Protein AF-A0A929TFY4-F1 (afdb_monomer)

pLDDT: mean 87.45, std 15.45, range [41.53, 98.62]

Mean predicted aligned error: 9.64 Å

Structure (mmCIF, N/CA/C/O backbone):
data_AF-A0A929TFY4-F1
#
_entry.id   AF-A0A929TFY4-F1
#
loop_
_atom_site.group_PDB
_atom_site.id
_atom_site.type_symbol
_atom_site.label_atom_id
_atom_site.label_alt_id
_atom_site.label_comp_id
_atom_site.label_asym_id
_atom_site.label_entity_id
_atom_site.label_seq_id
_atom_site.pdbx_PDB_ins_code
_atom_site.Cartn_x
_atom_site.Cartn_y
_atom_site.Cartn_z
_atom_site.occupancy
_atom_site.B_iso_or_equiv
_atom_site.auth_seq_id
_atom_site.auth_comp_id
_atom_site.auth_asym_id
_atom_site.auth_atom_id
_atom_site.pdbx_PDB_model_num
ATOM 1 N N . MET A 1 1 ? 4.770 -27.097 91.012 1.00 50.56 1 MET A N 1
ATOM 2 C CA . MET A 1 1 ? 4.805 -25.817 90.264 1.00 50.56 1 MET A CA 1
ATOM 3 C C . MET A 1 1 ? 3.455 -25.127 90.440 1.00 50.56 1 MET A C 1
ATOM 5 O O . MET A 1 1 ? 2.443 -25.754 90.160 1.00 50.56 1 MET A O 1
ATOM 9 N N . SER A 1 2 ? 3.403 -23.929 91.036 1.00 51.53 2 SER A N 1
ATOM 10 C CA . SER A 1 2 ? 2.135 -23.336 91.501 1.00 51.53 2 SER A CA 1
ATOM 11 C C . SER A 1 2 ? 1.320 -22.717 90.355 1.00 51.53 2 SER A C 1
ATOM 13 O O . SER A 1 2 ? 1.884 -22.206 89.389 1.00 51.53 2 SER A O 1
ATOM 15 N N . LYS A 1 3 ? -0.017 -22.719 90.484 1.00 49.78 3 LYS A N 1
ATOM 16 C CA . LYS A 1 3 ? -0.979 -22.146 89.514 1.00 49.78 3 LYS A CA 1
ATOM 17 C C . LYS A 1 3 ? -0.693 -20.679 89.131 1.00 49.78 3 LYS A C 1
ATOM 19 O O . LYS A 1 3 ? -1.132 -20.237 88.076 1.00 49.78 3 LYS A O 1
ATOM 24 N N . LYS A 1 4 ? 0.086 -19.942 89.936 1.00 52.47 4 LYS A N 1
ATOM 25 C CA . LYS A 1 4 ? 0.524 -18.569 89.628 1.00 52.47 4 LYS A CA 1
ATOM 26 C C . LYS A 1 4 ? 1.568 -18.503 88.500 1.00 52.47 4 LYS A C 1
ATOM 28 O O . LYS A 1 4 ? 1.632 -17.494 87.812 1.00 52.47 4 LYS A O 1
ATOM 33 N N . PHE A 1 5 ? 2.327 -19.576 88.263 1.00 56.12 5 PHE A N 1
ATOM 34 C CA . PHE A 1 5 ? 3.338 -19.638 87.199 1.00 56.12 5 PHE A CA 1
ATOM 35 C C . PHE A 1 5 ? 2.707 -19.846 85.810 1.00 56.12 5 PHE A C 1
ATOM 37 O O . PHE A 1 5 ? 3.115 -19.215 84.842 1.00 56.12 5 PHE A O 1
ATOM 44 N N . TYR A 1 6 ? 1.638 -20.648 85.726 1.00 55.12 6 TYR A N 1
ATOM 45 C CA . TYR A 1 6 ? 0.884 -20.843 84.481 1.00 55.12 6 TYR A CA 1
ATOM 46 C C . TYR A 1 6 ? 0.134 -19.582 84.038 1.00 55.12 6 TYR A C 1
ATOM 48 O O . TYR A 1 6 ? 0.087 -19.295 82.846 1.00 55.12 6 TYR A O 1
ATOM 56 N N . LEU A 1 7 ? -0.410 -18.803 84.980 1.00 50.81 7 LEU A N 1
ATOM 57 C CA . LEU A 1 7 ? -1.150 -17.582 84.653 1.00 50.81 7 LEU A CA 1
ATOM 58 C C . LEU A 1 7 ? -0.233 -16.465 84.124 1.00 50.81 7 LEU A C 1
ATOM 60 O O . LEU A 1 7 ? -0.643 -15.725 83.240 1.00 50.81 7 LEU A O 1
ATOM 64 N N . LEU A 1 8 ? 1.012 -16.386 84.610 1.00 52.97 8 LEU A N 1
ATOM 65 C CA . LEU A 1 8 ? 2.030 -15.447 84.118 1.00 52.97 8 LEU A CA 1
ATOM 66 C C . LEU A 1 8 ? 2.584 -15.831 82.735 1.00 52.97 8 LEU A C 1
ATOM 68 O O . LEU A 1 8 ? 2.886 -14.953 81.933 1.00 52.97 8 LEU A O 1
ATOM 72 N N . ILE A 1 9 ? 2.671 -17.129 82.424 1.00 57.69 9 ILE A N 1
ATOM 73 C CA . ILE A 1 9 ? 3.089 -17.599 81.094 1.00 57.69 9 ILE A CA 1
ATOM 74 C C . ILE A 1 9 ? 1.968 -17.398 80.063 1.00 57.69 9 ILE A C 1
ATOM 76 O O . ILE A 1 9 ? 2.247 -16.984 78.940 1.00 57.69 9 ILE A O 1
ATOM 80 N N . LEU A 1 10 ? 0.700 -17.620 80.435 1.00 51.97 10 LEU A N 1
ATOM 81 C CA . LEU A 1 10 ? -0.432 -17.456 79.514 1.00 51.97 10 LEU A CA 1
ATOM 82 C C . LEU A 1 10 ? -0.679 -15.987 79.134 1.00 51.97 10 LEU A C 1
ATOM 84 O O . LEU A 1 10 ? -0.980 -15.696 77.977 1.00 51.97 10 LEU A O 1
ATOM 88 N N . THR A 1 11 ? -0.530 -15.054 80.081 1.00 53.66 11 THR A N 1
ATOM 89 C CA . THR A 1 11 ? -0.696 -13.615 79.813 1.00 53.66 11 THR A CA 1
ATOM 90 C C . THR A 1 11 ? 0.466 -13.040 79.006 1.00 53.66 11 THR A C 1
ATOM 92 O O . THR A 1 11 ? 0.231 -12.206 78.134 1.00 53.66 11 THR A O 1
ATOM 95 N N . ALA A 1 12 ? 1.693 -13.538 79.201 1.00 54.06 12 ALA A N 1
ATOM 96 C CA . ALA A 1 12 ? 2.840 -13.187 78.362 1.00 54.06 12 ALA A CA 1
ATOM 97 C C . ALA A 1 12 ? 2.700 -13.719 76.920 1.00 54.06 12 ALA A C 1
ATOM 99 O O . ALA A 1 12 ? 3.064 -13.020 75.975 1.00 54.06 12 ALA A O 1
ATOM 100 N N . PHE A 1 13 ? 2.107 -14.905 76.728 1.00 53.56 13 PHE A N 1
ATOM 101 C CA . PHE A 1 13 ? 1.854 -15.467 75.394 1.00 53.56 13 PHE A CA 1
ATOM 102 C C . PHE A 1 13 ? 0.748 -14.719 74.632 1.00 53.56 13 PHE A C 1
ATOM 104 O O . PHE A 1 13 ? 0.882 -14.470 73.435 1.00 53.56 13 PHE A O 1
ATOM 111 N N . LEU A 1 14 ? -0.318 -14.300 75.322 1.00 48.00 14 LEU A N 1
ATOM 112 C CA . LEU A 1 14 ? -1.412 -13.522 74.725 1.00 48.00 14 LEU A CA 1
ATOM 113 C C . LEU A 1 14 ? -1.008 -12.076 74.385 1.00 48.00 14 LEU A C 1
ATOM 115 O O . LEU A 1 14 ? -1.434 -11.567 73.348 1.00 48.00 14 LEU A O 1
ATOM 119 N N . LEU A 1 15 ? -0.141 -11.432 75.181 1.00 43.75 15 LEU A N 1
ATOM 120 C CA . LEU A 1 15 ? 0.418 -10.117 74.828 1.00 43.75 15 LEU A CA 1
ATOM 121 C C . LEU A 1 15 ? 1.444 -10.196 73.681 1.00 43.75 15 LEU A C 1
ATOM 123 O O . LEU A 1 15 ? 1.495 -9.290 72.850 1.00 43.75 15 LEU A O 1
ATOM 127 N N . ALA A 1 16 ? 2.223 -11.280 73.588 1.00 45.75 16 ALA A N 1
ATOM 128 C CA . ALA A 1 16 ? 3.156 -11.500 72.479 1.00 45.75 16 ALA A CA 1
ATOM 129 C C . ALA A 1 16 ? 2.436 -11.794 71.148 1.00 45.75 16 ALA A C 1
ATOM 131 O O . ALA A 1 16 ? 2.904 -11.372 70.090 1.00 45.75 16 ALA A O 1
ATOM 132 N N . LEU A 1 17 ? 1.264 -12.438 71.197 1.00 43.62 17 LEU A N 1
ATOM 133 C CA . LEU A 1 17 ? 0.403 -12.651 70.029 1.00 43.62 17 LEU A CA 1
ATOM 134 C C . LEU A 1 17 ? -0.226 -11.347 69.511 1.00 43.62 17 LEU A C 1
ATOM 136 O O . LEU A 1 17 ? -0.363 -11.194 68.302 1.00 43.62 17 LEU A O 1
ATOM 140 N N . PHE A 1 18 ? -0.521 -10.372 70.378 1.00 44.16 18 PHE A N 1
ATOM 141 C CA . PHE A 1 18 ? -1.027 -9.059 69.947 1.00 44.16 18 PHE A CA 1
ATOM 142 C C . PHE A 1 18 ? 0.062 -8.108 69.421 1.00 44.16 18 PHE A C 1
ATOM 144 O O . PHE A 1 18 ? -0.235 -7.240 68.601 1.00 44.16 18 PHE A O 1
ATOM 151 N N . LEU A 1 19 ? 1.325 -8.283 69.827 1.00 42.25 19 LEU A N 1
ATOM 152 C CA . LEU A 1 19 ? 2.458 -7.487 69.326 1.00 42.25 19 LEU A CA 1
ATOM 153 C C . LEU A 1 19 ? 3.090 -8.043 68.034 1.00 42.25 19 LEU A C 1
ATOM 155 O O . LEU A 1 19 ? 3.893 -7.352 67.411 1.00 42.25 19 LEU A O 1
ATOM 159 N N . CYS A 1 20 ? 2.702 -9.246 67.590 1.00 41.53 20 CYS A N 1
ATOM 160 C CA . CYS A 1 20 ? 3.228 -9.880 66.372 1.00 41.53 20 CYS A CA 1
ATOM 161 C C . CYS A 1 20 ? 2.305 -9.807 65.142 1.00 41.53 20 CYS A C 1
ATOM 163 O O . CYS A 1 20 ? 2.651 -10.369 64.105 1.00 41.53 20 CYS A O 1
ATOM 165 N N . PHE A 1 21 ? 1.178 -9.088 65.195 1.00 44.41 21 PHE A N 1
ATOM 166 C CA . PHE A 1 21 ? 0.324 -8.866 64.019 1.00 44.41 21 PHE A 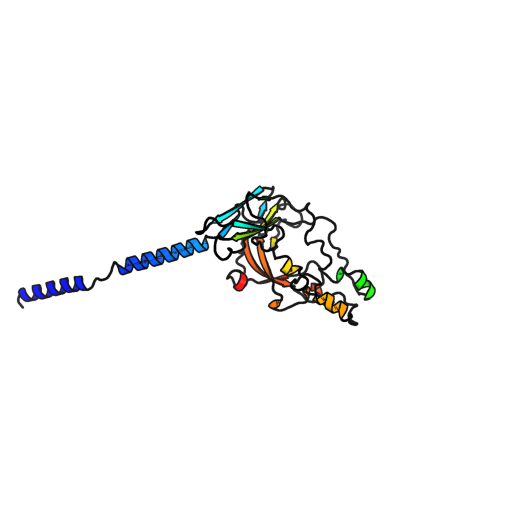CA 1
ATOM 167 C C . PHE A 1 21 ? 0.337 -7.407 63.524 1.00 44.41 21 PHE A C 1
ATOM 169 O O . PHE A 1 21 ? -0.666 -6.702 63.621 1.00 44.41 21 PHE A O 1
ATOM 176 N N . PRO A 1 22 ? 1.410 -6.939 62.859 1.00 42.91 22 PRO A N 1
ATOM 177 C CA . PRO A 1 22 ? 1.297 -5.899 61.846 1.00 42.91 22 PRO A CA 1
ATOM 178 C C . PRO A 1 22 ? 0.914 -6.541 60.498 1.00 42.91 22 PRO A C 1
ATOM 180 O O . PRO A 1 22 ? 1.579 -6.336 59.486 1.00 42.91 22 PRO A O 1
ATOM 183 N N . LEU A 1 23 ? -0.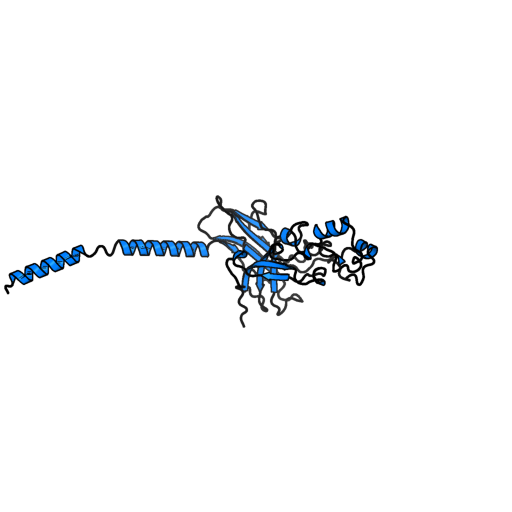130 -7.373 60.456 1.00 46.00 23 LEU A N 1
ATOM 184 C CA . LEU A 1 23 ? -0.484 -8.153 59.265 1.00 46.00 23 LEU A CA 1
ATOM 185 C C . LEU A 1 23 ? -1.972 -8.022 58.960 1.00 46.00 23 LEU A C 1
ATOM 187 O O . LEU A 1 23 ? -2.736 -8.938 59.198 1.00 46.00 23 LEU A O 1
ATOM 191 N N . GLU A 1 24 ? -2.370 -6.872 58.411 1.00 48.69 24 GLU A N 1
ATOM 192 C CA . GLU A 1 24 ? -3.582 -6.789 57.571 1.00 48.69 24 GLU A CA 1
ATOM 193 C C . GLU A 1 24 ? -3.626 -5.496 56.741 1.00 48.69 24 GLU A C 1
ATOM 195 O O . GLU A 1 24 ? -3.971 -5.518 55.561 1.00 48.69 24 GLU A O 1
ATOM 200 N N . ARG A 1 25 ? -3.135 -4.365 57.272 1.00 46.38 25 ARG A N 1
ATOM 201 C CA . ARG A 1 25 ? -3.099 -3.093 56.515 1.00 46.38 25 ARG A CA 1
ATOM 202 C C . ARG A 1 25 ? -2.144 -3.086 55.314 1.00 46.38 25 ARG A C 1
ATOM 204 O O . ARG A 1 25 ? -2.430 -2.406 54.330 1.00 46.38 25 ARG A O 1
ATOM 211 N N . ASN A 1 26 ? -1.029 -3.818 55.377 1.00 50.47 26 ASN A N 1
ATOM 212 C CA . ASN A 1 26 ? -0.071 -3.897 54.267 1.00 50.47 26 ASN A CA 1
ATOM 213 C C . ASN A 1 26 ? -0.536 -4.856 53.156 1.00 50.47 26 ASN A C 1
ATOM 215 O O . ASN A 1 26 ? -0.325 -4.553 51.987 1.00 50.47 26 ASN A O 1
ATOM 219 N N . SER A 1 27 ? -1.239 -5.944 53.495 1.00 59.53 27 SER A N 1
ATOM 220 C CA . SER A 1 27 ? -1.802 -6.898 52.522 1.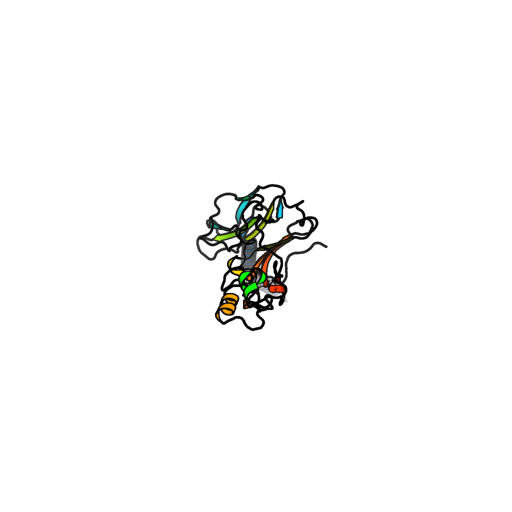00 59.53 27 SER A CA 1
ATOM 221 C C . SER A 1 27 ? -2.875 -6.246 51.639 1.00 59.53 27 SER A C 1
ATOM 223 O O . SER A 1 27 ? -2.790 -6.288 50.411 1.00 59.53 27 SER A O 1
ATOM 225 N N . VAL A 1 28 ? -3.814 -5.514 52.253 1.00 61.66 28 VAL A N 1
ATOM 226 C CA . VAL A 1 28 ? -4.901 -4.826 51.533 1.00 61.66 28 VAL A CA 1
ATOM 227 C C . VAL A 1 28 ? -4.372 -3.706 50.625 1.00 61.66 28 VAL A C 1
ATOM 229 O O . VAL A 1 28 ? -4.857 -3.531 49.507 1.00 61.66 28 VAL A O 1
ATOM 232 N N . LYS A 1 29 ? -3.349 -2.952 51.058 1.00 61.97 29 LYS A N 1
ATOM 233 C CA . LYS A 1 29 ? -2.708 -1.923 50.215 1.00 61.97 29 LYS A CA 1
ATOM 234 C C . LYS A 1 29 ? -2.007 -2.527 48.997 1.00 61.97 29 LYS A C 1
ATOM 236 O O . LYS A 1 29 ? -2.110 -1.962 47.909 1.00 61.97 29 LYS A O 1
ATOM 241 N N . THR A 1 30 ? -1.325 -3.658 49.168 1.00 68.88 30 THR A N 1
ATOM 242 C CA . THR A 1 30 ? -0.635 -4.360 48.077 1.00 68.88 30 THR A CA 1
ATOM 243 C C . THR A 1 30 ? -1.631 -4.955 47.083 1.00 68.88 30 THR A C 1
ATOM 245 O O . THR A 1 30 ? -1.510 -4.682 45.891 1.00 68.88 30 THR A O 1
ATOM 248 N N . GLN A 1 31 ? -2.686 -5.629 47.554 1.00 70.06 31 GLN A N 1
ATOM 249 C CA . GLN A 1 31 ? -3.756 -6.153 46.692 1.00 70.06 31 GLN A CA 1
ATOM 250 C C . GLN A 1 31 ? -4.483 -5.044 45.926 1.00 70.06 31 GLN A C 1
ATOM 252 O O . GLN A 1 31 ? -4.700 -5.163 44.724 1.00 70.06 31 GLN A O 1
ATOM 257 N N . LYS A 1 32 ? -4.809 -3.921 46.583 1.00 78.31 32 LYS A N 1
ATOM 258 C CA . LYS A 1 32 ? -5.415 -2.762 45.909 1.00 78.31 32 LYS A CA 1
ATOM 259 C C . LYS A 1 32 ? -4.494 -2.195 44.825 1.00 78.31 32 LYS A C 1
ATOM 261 O O . LYS A 1 32 ? -4.974 -1.816 43.762 1.00 78.31 32 LYS A O 1
ATOM 266 N N . ARG A 1 33 ? -3.180 -2.149 45.068 1.00 72.50 33 ARG A N 1
ATOM 267 C CA . ARG A 1 33 ? -2.188 -1.680 44.088 1.00 72.50 33 ARG A CA 1
ATOM 268 C C . ARG A 1 33 ? -2.060 -2.636 42.903 1.00 72.50 33 ARG A C 1
ATOM 270 O O . ARG A 1 33 ? -1.967 -2.163 41.777 1.00 72.50 33 ARG A O 1
ATOM 277 N N . GLU A 1 34 ? -2.086 -3.945 43.131 1.00 75.31 34 GLU A N 1
ATOM 278 C CA . GLU A 1 34 ? -2.081 -4.951 42.061 1.00 75.31 34 GLU A CA 1
ATOM 279 C C . GLU A 1 34 ? -3.371 -4.936 41.244 1.00 75.31 34 GLU A C 1
ATOM 281 O O . GLU A 1 34 ? -3.299 -4.976 40.021 1.00 75.31 34 GLU A O 1
ATOM 286 N N . LEU A 1 35 ? -4.532 -4.799 41.890 1.00 75.06 35 LEU A N 1
ATOM 287 C CA . LEU A 1 35 ? -5.823 -4.654 41.214 1.00 75.06 35 LEU A CA 1
ATOM 288 C C . LEU A 1 35 ? -5.874 -3.386 40.362 1.00 75.06 35 LEU A C 1
ATOM 290 O O . LEU A 1 35 ? -6.298 -3.454 39.217 1.00 75.06 35 LEU A O 1
ATOM 294 N N . LEU A 1 36 ? -5.391 -2.252 40.881 1.00 72.44 36 LEU A N 1
ATOM 295 C CA . LEU A 1 36 ? -5.287 -1.006 40.116 1.00 72.44 36 LEU A CA 1
ATOM 296 C C . LEU A 1 36 ? -4.312 -1.139 38.946 1.00 72.44 36 LEU A C 1
ATOM 298 O O . LEU A 1 36 ? -4.615 -0.683 37.851 1.00 72.44 36 LEU A O 1
ATOM 302 N N . LYS A 1 37 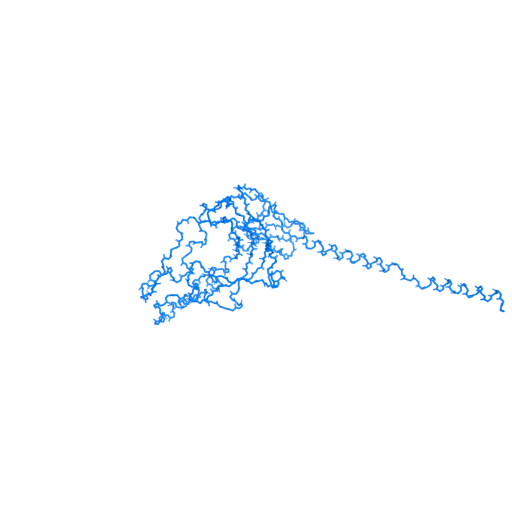? -3.166 -1.795 39.157 1.00 62.47 37 LYS A N 1
ATOM 303 C CA . LYS A 1 37 ? -2.183 -2.040 38.097 1.00 62.47 37 LYS A CA 1
ATOM 304 C C . LYS A 1 37 ? -2.772 -2.947 37.014 1.00 62.47 37 LYS A C 1
ATOM 306 O O . LYS A 1 37 ? -2.636 -2.653 35.834 1.00 62.47 37 LYS A O 1
ATOM 311 N N . ARG A 1 38 ? -3.470 -4.015 37.408 1.00 64.81 38 ARG A N 1
ATOM 312 C CA . ARG A 1 38 ? -4.142 -4.946 36.497 1.00 64.81 38 ARG A CA 1
ATOM 313 C C . ARG A 1 38 ? -5.272 -4.256 35.740 1.00 64.81 38 ARG A C 1
ATOM 315 O O . ARG A 1 38 ? -5.283 -4.351 34.527 1.00 64.81 38 ARG A O 1
ATOM 322 N N . ALA A 1 39 ? -6.120 -3.483 36.417 1.00 61.00 39 ALA A N 1
ATOM 323 C CA . ALA A 1 39 ? -7.164 -2.679 35.786 1.00 61.00 39 ALA A CA 1
ATOM 324 C C . ALA A 1 39 ? -6.585 -1.654 34.800 1.00 61.00 39 ALA A C 1
ATOM 326 O O . ALA A 1 39 ? -7.079 -1.558 33.686 1.00 61.00 39 ALA A O 1
ATOM 327 N N . SER A 1 40 ? -5.488 -0.969 35.151 1.00 56.31 40 SER A N 1
ATOM 328 C CA . SER A 1 40 ? -4.809 -0.052 34.226 1.00 56.31 40 SER A CA 1
ATOM 329 C C . SER A 1 40 ? -4.185 -0.766 33.025 1.00 56.31 40 SER A C 1
ATOM 331 O O . SER A 1 40 ? -4.188 -0.218 31.929 1.00 56.31 40 SER A O 1
ATOM 333 N N . TYR A 1 41 ? -3.683 -1.994 33.205 1.00 55.66 41 TYR A N 1
ATOM 334 C CA . TYR A 1 41 ? -3.198 -2.819 32.096 1.00 55.66 41 TYR A CA 1
ATOM 335 C C . TYR A 1 41 ? -4.349 -3.263 31.188 1.00 55.66 41 TYR A C 1
ATOM 337 O O . TYR A 1 41 ? -4.223 -3.167 29.975 1.00 55.66 41 TYR A O 1
ATOM 345 N N . THR A 1 42 ? -5.482 -3.678 31.757 1.00 57.09 42 THR A N 1
ATOM 346 C CA . THR A 1 42 ? -6.666 -4.099 30.994 1.00 57.09 42 THR A CA 1
ATOM 347 C C . THR A 1 42 ? -7.337 -2.924 30.272 1.00 57.09 42 THR A C 1
ATOM 349 O O . THR A 1 42 ? -7.804 -3.083 29.150 1.00 57.09 42 THR A O 1
ATOM 352 N N . GLU A 1 43 ? -7.364 -1.729 30.872 1.00 57.97 43 GLU A N 1
ATOM 353 C CA . GLU A 1 43 ? -7.821 -0.506 30.197 1.00 57.97 43 GLU A CA 1
ATOM 354 C C . GLU A 1 43 ? -6.878 -0.082 29.069 1.00 57.97 43 GLU A C 1
ATOM 356 O O . GLU A 1 43 ? -7.360 0.371 28.036 1.00 57.97 43 GLU A O 1
ATOM 361 N N . ALA A 1 44 ? -5.561 -0.251 29.234 1.00 57.34 44 ALA A N 1
ATOM 362 C CA . ALA A 1 44 ? -4.591 0.025 28.178 1.00 57.34 44 ALA A CA 1
ATOM 363 C C . ALA A 1 44 ? -4.713 -0.969 27.008 1.00 57.34 44 ALA A C 1
ATOM 365 O O . ALA A 1 44 ? -4.735 -0.533 25.860 1.00 57.34 44 ALA A O 1
ATOM 366 N N . GLU A 1 45 ? -4.872 -2.270 27.285 1.00 56.47 45 GLU A N 1
ATOM 367 C CA . GLU A 1 45 ? -5.091 -3.317 26.267 1.00 56.47 45 GLU A CA 1
ATOM 368 C C . GLU A 1 45 ? -6.395 -3.138 25.480 1.00 56.47 45 GLU A C 1
ATOM 370 O O . GLU A 1 45 ? -6.479 -3.559 24.333 1.00 56.47 45 GLU A O 1
ATOM 375 N N . ASN A 1 46 ? -7.411 -2.510 26.076 1.00 60.97 46 ASN A N 1
ATOM 376 C CA . ASN A 1 46 ? -8.711 -2.291 25.437 1.00 60.97 46 ASN A CA 1
ATOM 377 C C . ASN A 1 46 ? -8.912 -0.832 24.984 1.00 60.97 46 ASN A C 1
ATOM 379 O O . ASN A 1 46 ? -10.042 -0.408 24.709 1.00 60.97 46 ASN A O 1
ATOM 383 N N . SER A 1 47 ? -7.824 -0.051 24.950 1.00 74.62 47 SER A N 1
ATOM 384 C CA . SER A 1 47 ? -7.822 1.329 24.475 1.00 74.62 47 SER A CA 1
ATOM 385 C C . SER A 1 47 ? -7.297 1.415 23.048 1.00 74.62 47 SER A C 1
ATOM 387 O O . SER A 1 47 ? -6.242 0.878 22.735 1.00 74.62 47 SER A O 1
ATOM 389 N N . GLY A 1 48 ? -8.020 2.110 22.179 1.00 86.81 48 GLY A N 1
ATOM 390 C CA . GLY A 1 48 ? -7.673 2.198 20.770 1.00 86.81 48 GLY A CA 1
ATOM 391 C C . GLY A 1 48 ? -8.812 2.718 19.913 1.00 86.81 48 GLY A C 1
ATOM 392 O O . GLY A 1 48 ? -9.903 3.058 20.395 1.00 86.81 48 GLY A O 1
ATOM 393 N N . LEU A 1 49 ? -8.533 2.802 18.619 1.00 92.44 49 LEU A N 1
ATOM 394 C CA . LEU A 1 49 ? -9.560 3.043 17.623 1.00 92.44 49 LEU A CA 1
ATOM 395 C C . LEU A 1 49 ? -10.330 1.753 17.344 1.00 92.44 49 LEU A C 1
ATOM 397 O O . LEU A 1 49 ? -9.775 0.664 17.305 1.00 92.44 49 LEU A O 1
ATOM 401 N N . VAL A 1 50 ? -11.637 1.888 17.153 1.00 93.06 50 VAL A N 1
ATOM 402 C CA . VAL A 1 50 ? -12.542 0.783 16.861 1.00 93.06 50 VAL A CA 1
ATOM 403 C C . VAL A 1 50 ? -13.423 1.176 15.690 1.00 93.06 50 VAL A C 1
ATOM 405 O O . VAL A 1 50 ? -14.159 2.167 15.739 1.00 93.06 50 VAL A O 1
ATOM 408 N N . PHE A 1 51 ? -13.374 0.364 14.645 1.00 96.81 51 PHE A N 1
ATOM 409 C CA . PHE A 1 51 ? -14.301 0.429 13.528 1.00 96.81 51 PHE A CA 1
ATOM 410 C C . PHE A 1 51 ? -15.630 -0.233 13.914 1.00 96.81 51 PHE A C 1
ATOM 412 O O . PHE A 1 51 ? -15.656 -1.291 14.539 1.00 96.81 51 PHE A O 1
ATOM 419 N N . SER A 1 52 ? -16.766 0.371 13.555 1.00 97.69 52 SER A N 1
ATOM 420 C CA . SER A 1 52 ? -18.092 -0.184 13.884 1.00 97.69 52 SER A CA 1
ATOM 421 C C . SER A 1 52 ? -18.449 -1.453 13.114 1.00 97.69 52 SER A C 1
ATOM 423 O O . SER A 1 52 ? -19.496 -2.053 13.365 1.00 97.69 52 SER A O 1
ATOM 425 N N . LYS A 1 53 ? -17.634 -1.804 12.123 1.00 97.69 53 LYS A N 1
ATOM 426 C CA . LYS A 1 53 ? -17.725 -3.001 11.301 1.00 97.69 53 LYS A CA 1
ATOM 427 C C . LYS A 1 53 ? -16.327 -3.595 11.217 1.00 97.69 53 LYS A C 1
ATOM 429 O O . LYS A 1 53 ? -15.359 -2.853 11.096 1.00 97.69 53 LYS A O 1
ATOM 434 N N . GLU A 1 54 ? -16.243 -4.913 11.312 1.00 96.69 54 GLU A N 1
ATOM 435 C CA . GLU A 1 54 ? -14.984 -5.636 11.146 1.00 96.69 54 GLU A CA 1
ATOM 436 C C . GLU A 1 54 ? -14.497 -5.508 9.688 1.00 96.69 54 GLU A C 1
ATOM 438 O O . GLU A 1 54 ? -15.345 -5.459 8.784 1.00 96.69 54 GLU A O 1
ATOM 443 N N . PRO A 1 55 ? -13.178 -5.436 9.418 1.00 97.81 55 PRO A N 1
ATOM 444 C CA . PRO A 1 55 ? -12.665 -5.566 8.055 1.00 97.81 55 PRO A CA 1
ATOM 445 C C . PRO A 1 55 ? -13.237 -6.827 7.399 1.00 97.81 55 PRO A C 1
ATOM 447 O O . PRO A 1 55 ? -13.407 -7.842 8.067 1.00 97.81 55 PRO A O 1
ATOM 450 N N . GLY A 1 56 ? -13.552 -6.800 6.104 1.00 96.94 56 GLY A N 1
ATOM 451 C CA . GLY A 1 56 ? -14.146 -7.984 5.478 1.00 96.94 56 GLY A CA 1
ATOM 452 C C . GLY A 1 56 ? -14.948 -7.749 4.216 1.00 96.94 56 GLY A C 1
ATOM 453 O O . GLY A 1 56 ? -14.867 -6.703 3.570 1.00 96.94 56 GLY A O 1
ATOM 454 N N . PHE A 1 57 ? -15.721 -8.776 3.872 1.00 97.50 57 PHE A N 1
ATOM 455 C CA . PHE A 1 57 ? -16.498 -8.858 2.645 1.00 97.50 57 PHE A CA 1
ATOM 456 C C . PHE A 1 57 ? -17.970 -8.564 2.921 1.00 97.50 57 PHE A C 1
ATOM 458 O O . PHE A 1 57 ? -18.629 -9.264 3.690 1.00 97.50 57 PHE A O 1
ATOM 465 N N . TYR A 1 58 ? -18.499 -7.552 2.241 1.00 97.25 58 TYR A N 1
ATOM 466 C CA . TYR A 1 58 ? -19.863 -7.059 2.405 1.00 97.25 58 TYR A CA 1
ATOM 467 C C . TYR A 1 58 ? -20.591 -7.096 1.066 1.00 97.25 58 TYR A C 1
ATOM 469 O O . TYR A 1 58 ? -20.009 -6.785 0.034 1.00 97.25 58 TYR A O 1
ATOM 477 N N . GLU A 1 59 ? -21.871 -7.467 1.050 1.00 95.75 59 GLU A N 1
ATOM 478 C CA . GLU A 1 59 ? -22.638 -7.528 -0.205 1.00 95.75 59 GLU A CA 1
ATOM 479 C C . GLU A 1 59 ? -23.006 -6.144 -0.747 1.00 95.75 59 GLU A C 1
ATOM 481 O O . GLU A 1 59 ? -23.069 -5.945 -1.957 1.00 95.75 59 GLU A O 1
ATOM 486 N N . LYS A 1 60 ? -23.262 -5.187 0.150 1.00 97.25 60 LYS A N 1
ATOM 487 C CA . LYS A 1 60 ? -23.720 -3.832 -0.172 1.00 97.25 60 LYS A CA 1
ATOM 488 C C . LYS A 1 60 ? -22.938 -2.802 0.629 1.00 97.25 60 LYS A C 1
ATOM 490 O O . LYS A 1 60 ? -22.368 -3.123 1.671 1.00 97.25 60 LYS A O 1
ATOM 495 N N . GLY A 1 61 ? -22.946 -1.568 0.129 1.00 98.00 61 GLY A N 1
ATOM 496 C CA . GLY A 1 61 ? -22.376 -0.429 0.837 1.00 98.00 61 GLY A CA 1
ATOM 497 C C . GLY A 1 61 ? -23.047 -0.173 2.188 1.00 98.00 61 GLY A C 1
ATOM 498 O O . GLY A 1 61 ? -24.194 -0.571 2.412 1.00 98.00 61 GLY A O 1
ATOM 499 N N . PHE A 1 62 ? -22.315 0.465 3.097 1.00 98.62 62 PHE A N 1
ATOM 500 C CA . PHE A 1 62 ? -22.749 0.727 4.469 1.00 98.62 62 PHE A CA 1
ATOM 501 C C . PHE A 1 62 ? -22.013 1.928 5.068 1.00 98.62 62 PHE A C 1
ATOM 503 O O . PHE A 1 62 ? -20.946 2.313 4.594 1.00 98.62 62 PHE A O 1
ATOM 510 N N . ASP A 1 63 ? -22.554 2.475 6.156 1.00 98.62 63 ASP A N 1
ATOM 511 C CA . ASP A 1 63 ? -21.910 3.556 6.899 1.00 98.62 63 ASP A CA 1
ATOM 512 C C . ASP A 1 63 ? -20.978 2.999 7.977 1.00 98.62 63 ASP A C 1
ATOM 514 O O . ASP A 1 63 ? -21.406 2.312 8.914 1.00 98.62 63 ASP A O 1
ATOM 518 N N . LEU A 1 64 ? -19.691 3.309 7.855 1.00 98.62 64 LEU A N 1
ATOM 519 C CA . LEU A 1 64 ? -18.677 2.953 8.830 1.00 98.62 64 LEU A CA 1
ATOM 520 C C . LEU A 1 64 ? -18.506 4.071 9.857 1.00 98.62 64 LEU A C 1
ATOM 522 O O . LEU A 1 64 ? -18.186 5.207 9.509 1.00 98.62 64 LEU A O 1
ATOM 526 N N . LYS A 1 65 ? -18.638 3.735 11.140 1.00 98.56 65 LYS A N 1
ATOM 527 C CA . LYS A 1 65 ? -18.279 4.631 12.240 1.00 98.56 65 LYS A CA 1
ATOM 528 C C . LYS A 1 65 ? -16.890 4.292 12.763 1.00 98.56 65 LYS A C 1
ATOM 530 O O . LYS A 1 65 ? -16.560 3.119 12.921 1.00 98.56 65 LYS A O 1
ATOM 535 N N . ILE A 1 66 ? -16.119 5.322 13.093 1.00 97.19 66 ILE A N 1
ATOM 536 C CA . ILE A 1 66 ? -14.830 5.202 13.774 1.00 97.19 66 ILE A CA 1
ATOM 537 C C . ILE A 1 66 ? -14.990 5.767 15.184 1.00 97.19 66 I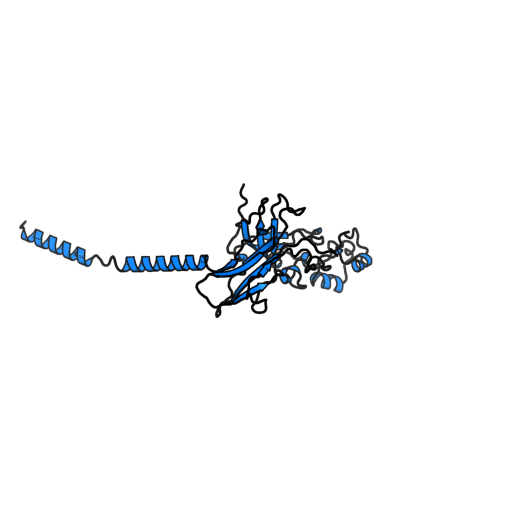LE A C 1
ATOM 539 O O . ILE A 1 66 ? -15.465 6.889 15.368 1.00 97.19 66 ILE A O 1
ATOM 543 N N . LEU A 1 67 ? -14.645 4.967 16.187 1.00 93.56 67 LEU A N 1
ATOM 544 C CA . LEU A 1 67 ? -14.791 5.303 17.599 1.00 93.56 67 LEU A CA 1
ATOM 545 C C . LEU A 1 67 ? -13.429 5.222 18.277 1.00 93.56 67 LEU A C 1
ATOM 547 O O . LEU A 1 67 ? -12.647 4.331 17.977 1.00 93.56 67 LEU A O 1
ATOM 551 N N . TYR A 1 68 ? -13.172 6.103 19.235 1.00 91.94 68 TYR A N 1
ATOM 552 C CA . TYR A 1 68 ? -12.061 5.934 20.165 1.00 91.94 68 TYR A CA 1
ATOM 553 C C . TYR A 1 68 ? -12.595 5.395 21.491 1.00 91.94 68 TYR A C 1
ATOM 555 O O . TYR A 1 68 ? -13.544 5.949 22.054 1.00 91.94 68 TYR A O 1
ATOM 563 N N . ARG A 1 69 ? -11.985 4.322 21.993 1.00 88.69 69 ARG A N 1
ATOM 564 C CA . ARG A 1 69 ? -12.202 3.811 23.350 1.00 88.69 69 ARG A CA 1
ATOM 565 C C . ARG A 1 69 ? -10.914 4.023 24.125 1.00 88.69 69 ARG A C 1
ATOM 567 O O . ARG A 1 69 ? -9.866 3.568 23.694 1.00 88.69 69 ARG A O 1
ATOM 574 N N . GLY A 1 70 ? -10.958 4.731 25.244 1.00 83.94 70 GLY A N 1
ATOM 575 C CA . GLY A 1 70 ? -9.766 4.914 26.064 1.00 83.94 70 GLY A CA 1
ATOM 576 C C . GLY A 1 70 ? -9.903 6.017 27.107 1.00 83.94 70 GLY A C 1
ATOM 577 O O . GLY A 1 70 ? -10.870 6.782 27.082 1.00 83.94 70 GLY A O 1
ATOM 578 N N . PRO A 1 71 ? -8.923 6.122 28.020 1.00 79.50 71 PRO A N 1
ATOM 579 C CA . PRO A 1 71 ? -8.994 6.991 29.196 1.00 79.50 71 PRO A CA 1
ATOM 580 C C . PRO A 1 71 ? -8.819 8.484 28.880 1.00 79.50 71 PRO A C 1
ATOM 582 O O . PRO A 1 71 ? -8.967 9.324 29.765 1.00 79.50 71 PRO A O 1
ATOM 585 N N . HIS A 1 72 ? -8.500 8.836 27.632 1.00 79.94 72 HIS A N 1
ATOM 586 C CA . HIS A 1 72 ? -8.244 10.211 27.207 1.00 79.94 72 HIS A CA 1
ATOM 587 C C . HIS A 1 72 ? -9.301 10.695 26.207 1.00 79.94 72 HIS A C 1
ATOM 589 O O . HIS A 1 72 ? -8.979 10.829 25.024 1.00 79.94 72 HIS A O 1
ATOM 595 N N . PRO A 1 73 ? -10.555 10.943 26.634 1.00 77.38 73 PRO A N 1
ATOM 596 C CA . PRO A 1 73 ? -11.580 11.500 25.757 1.00 77.38 73 PRO A CA 1
ATOM 597 C C . PRO A 1 73 ? -11.231 12.939 25.334 1.00 77.38 73 PRO A C 1
ATOM 599 O O . PRO A 1 73 ? -10.530 13.654 26.049 1.00 77.38 73 PRO A O 1
ATOM 602 N N . GLY A 1 74 ? -11.738 13.378 24.177 1.00 82.75 74 GLY A N 1
ATOM 603 C CA . GLY A 1 74 ? -11.592 14.761 23.689 1.00 82.75 74 GLY A CA 1
ATOM 604 C C . GLY A 1 74 ? -10.471 15.003 22.669 1.00 82.75 74 GLY A C 1
ATOM 605 O O . GLY A 1 74 ? -10.181 16.151 22.340 1.00 82.75 74 GLY A O 1
ATOM 606 N N . GLY A 1 75 ? -9.838 13.947 22.166 1.00 90.38 75 GLY A N 1
ATOM 607 C CA . GLY A 1 75 ? -8.952 13.993 21.005 1.00 90.38 75 GLY A CA 1
ATOM 608 C C . GLY A 1 75 ? -9.710 13.971 19.675 1.00 90.38 75 GLY A C 1
ATOM 609 O O . GLY A 1 75 ? -10.942 14.006 19.629 1.00 90.38 75 GLY A O 1
ATOM 610 N N . LYS A 1 76 ? -8.954 13.916 18.580 1.00 95.00 76 LYS A N 1
ATOM 611 C CA . LYS A 1 76 ? -9.460 13.946 17.202 1.00 95.00 76 LYS A CA 1
ATOM 612 C C . LYS A 1 76 ? -9.056 12.682 16.456 1.00 95.00 76 LYS A C 1
ATOM 614 O O . LYS A 1 76 ? -7.978 12.146 16.687 1.00 95.00 76 LYS A O 1
ATOM 619 N N . ILE A 1 77 ? -9.916 12.227 15.552 1.00 96.94 77 ILE A N 1
ATOM 620 C CA . ILE A 1 77 ? -9.650 11.076 14.687 1.00 96.94 77 ILE A CA 1
ATOM 621 C C . ILE A 1 77 ? -9.355 11.600 13.287 1.00 96.94 77 ILE A C 1
ATOM 623 O O . ILE A 1 77 ? -10.181 12.314 12.721 1.00 96.94 77 ILE A O 1
ATOM 627 N N . TYR A 1 78 ? -8.210 11.231 12.726 1.00 97.94 78 TYR A N 1
ATOM 628 C CA . TYR A 1 78 ? -7.858 11.532 11.340 1.00 97.94 78 TYR A CA 1
ATOM 629 C C . TYR A 1 78 ? -7.743 10.238 10.546 1.00 97.94 78 TYR A C 1
ATOM 631 O O . TYR A 1 78 ? -7.407 9.196 11.111 1.00 97.94 78 TYR A O 1
ATOM 639 N N . TYR A 1 79 ? -8.048 10.295 9.253 1.00 98.56 79 TYR A N 1
ATOM 640 C CA . TYR A 1 79 ? -8.043 9.115 8.398 1.00 98.56 79 TYR A CA 1
ATOM 641 C C . TYR A 1 79 ? -7.588 9.411 6.969 1.00 98.56 79 TYR A C 1
ATOM 643 O O . TYR A 1 79 ? -7.600 10.555 6.506 1.00 98.56 79 TYR A O 1
ATOM 651 N N . THR A 1 80 ? -7.208 8.344 6.274 1.00 98.56 80 THR A N 1
ATOM 652 C CA . THR A 1 80 ? -6.825 8.324 4.860 1.00 98.56 80 THR A CA 1
ATOM 653 C C . THR A 1 80 ? -7.497 7.143 4.161 1.00 98.56 80 THR A C 1
ATOM 655 O O . THR A 1 80 ? -7.830 6.132 4.788 1.00 98.56 80 THR A O 1
ATOM 658 N N . LEU A 1 81 ? -7.724 7.291 2.853 1.00 97.62 81 LEU A N 1
ATOM 659 C CA . LEU A 1 81 ? -8.356 6.278 1.991 1.00 97.62 81 LEU A CA 1
ATOM 660 C C . LEU A 1 81 ? -7.426 5.777 0.874 1.00 97.62 81 LEU A C 1
ATOM 662 O O . LEU A 1 81 ? -7.811 4.950 0.051 1.00 97.62 81 LEU A O 1
ATOM 666 N N . ASP A 1 82 ? -6.206 6.304 0.828 1.00 96.75 82 ASP A N 1
ATOM 667 C CA . ASP A 1 82 ? -5.186 6.026 -0.183 1.00 96.75 82 ASP A CA 1
ATOM 668 C C . ASP A 1 82 ? -4.046 5.141 0.351 1.00 96.75 82 ASP A C 1
ATOM 670 O O . ASP A 1 82 ? -3.092 4.848 -0.361 1.00 96.75 82 ASP A O 1
ATOM 674 N N . GLY A 1 83 ? -4.139 4.699 1.608 1.00 96.50 83 GLY A N 1
ATOM 675 C CA . GLY A 1 83 ? -3.114 3.891 2.266 1.00 96.50 83 GLY A CA 1
ATOM 676 C C . GLY A 1 83 ? -1.985 4.692 2.920 1.00 96.50 83 GLY A C 1
ATOM 677 O O . GLY A 1 83 ? -1.166 4.085 3.611 1.00 96.50 83 GLY A O 1
ATOM 678 N N . SER A 1 84 ? -1.939 6.022 2.787 1.00 97.81 84 SER A N 1
ATOM 679 C CA . SER A 1 84 ? -0.959 6.857 3.502 1.00 97.81 84 SER A CA 1
ATOM 680 C C . SER A 1 84 ? -1.174 6.837 5.017 1.00 97.81 84 SER A C 1
ATOM 682 O O . SER A 1 84 ? -2.286 6.597 5.493 1.00 97.81 84 SER A O 1
ATOM 684 N N . ILE A 1 85 ? -0.117 7.046 5.801 1.00 96.94 85 ILE A N 1
ATOM 685 C CA . ILE A 1 85 ? -0.221 7.174 7.259 1.00 96.94 85 ILE A CA 1
ATOM 686 C C . ILE A 1 85 ? -0.990 8.467 7.571 1.00 96.94 85 ILE A C 1
ATOM 688 O O . ILE A 1 85 ? -0.537 9.548 7.186 1.00 96.94 85 ILE A O 1
ATOM 692 N N . PRO A 1 86 ? -2.142 8.397 8.262 1.00 97.31 86 PRO A N 1
ATOM 693 C CA . PRO A 1 86 ? -2.894 9.594 8.599 1.00 97.31 86 PRO A CA 1
ATOM 694 C C . PRO A 1 86 ? -2.112 10.470 9.585 1.00 97.31 86 PRO A C 1
ATOM 696 O O . PRO A 1 86 ? -1.527 9.979 10.548 1.00 97.31 86 PRO A O 1
ATOM 699 N N . THR A 1 87 ? -2.142 11.781 9.357 1.00 95.00 87 THR A N 1
ATOM 700 C CA . THR A 1 87 ? -1.564 12.801 10.239 1.00 95.00 87 THR A CA 1
ATOM 701 C C . THR A 1 87 ? -2.610 13.857 10.606 1.00 95.00 87 THR A C 1
ATOM 703 O O . THR A 1 87 ? -3.748 13.799 10.141 1.00 95.00 87 THR A O 1
ATOM 706 N N . GLU A 1 88 ? -2.251 14.864 11.406 1.00 94.19 88 GLU A N 1
ATOM 707 C CA . GLU A 1 88 ? -3.157 15.986 11.703 1.00 94.19 88 GLU A CA 1
ATOM 708 C C . GLU A 1 88 ? -3.516 16.843 10.473 1.00 94.19 88 GLU A C 1
ATOM 710 O O . GLU A 1 88 ? -4.469 17.621 10.535 1.00 94.19 88 GLU A O 1
ATOM 715 N N . SER A 1 89 ? -2.788 16.709 9.355 1.00 95.50 89 SER A N 1
ATOM 716 C CA . SER A 1 89 ? -3.151 17.340 8.078 1.00 95.50 89 SER A CA 1
ATOM 717 C C . SER A 1 89 ? -4.085 16.483 7.214 1.00 95.50 89 SER A C 1
ATOM 719 O O . SER A 1 89 ? -4.597 16.971 6.205 1.00 95.50 89 SER A O 1
ATOM 721 N N . SER A 1 90 ? -4.326 15.223 7.594 1.00 97.88 90 SER A N 1
ATOM 722 C CA . SER A 1 90 ? -5.245 14.319 6.897 1.00 97.88 90 SER A CA 1
ATOM 723 C C . SER A 1 90 ? -6.713 14.676 7.164 1.00 97.88 90 SER A C 1
ATOM 725 O O . SER A 1 90 ? -7.041 15.618 7.889 1.00 97.88 90 SER A O 1
ATOM 727 N N . ALA A 1 91 ? -7.640 13.921 6.570 1.00 98.25 91 ALA A N 1
ATOM 728 C CA . ALA A 1 91 ? -9.064 14.183 6.723 1.00 98.25 91 ALA A CA 1
ATOM 729 C C . ALA A 1 91 ? -9.513 13.972 8.178 1.00 98.25 91 ALA A C 1
ATOM 731 O O . ALA A 1 91 ? -9.336 12.897 8.749 1.00 98.25 91 ALA A O 1
ATOM 732 N N . LEU A 1 92 ? -10.129 14.998 8.774 1.00 98.12 92 LEU A N 1
ATOM 733 C CA . LEU A 1 92 ? -10.727 14.907 10.106 1.00 98.12 92 LEU A CA 1
ATOM 734 C C . LEU A 1 92 ? -12.041 14.118 10.030 1.00 98.12 92 LEU A C 1
ATOM 736 O O . LEU A 1 92 ? -12.972 14.516 9.326 1.00 98.12 92 LEU A O 1
ATOM 740 N N . TYR A 1 93 ? -12.140 13.035 10.795 1.00 98.12 93 TYR A N 1
ATOM 741 C CA . TYR A 1 93 ? -13.365 12.254 10.922 1.00 98.12 93 TYR A CA 1
ATOM 742 C C . TYR A 1 93 ? -14.394 13.014 11.771 1.00 98.12 93 TYR A C 1
ATOM 744 O O . TYR A 1 93 ? -14.151 13.330 12.938 1.00 98.12 93 TYR A O 1
ATOM 752 N N . LYS A 1 94 ? -15.547 13.322 11.166 1.00 97.50 94 LYS A N 1
ATOM 753 C CA . LYS A 1 94 ? -16.659 14.058 11.799 1.00 97.50 94 LYS A CA 1
ATOM 754 C C . LYS A 1 94 ? -17.973 13.286 11.773 1.00 97.50 94 LYS A C 1
ATOM 756 O O . LYS A 1 94 ? -18.782 13.425 12.683 1.00 97.50 94 LYS A O 1
ATOM 761 N N . GLU A 1 95 ? -18.170 12.476 10.741 1.00 97.69 95 GLU A N 1
ATOM 762 C CA . GLU A 1 95 ? -19.406 11.756 10.457 1.00 97.69 95 GLU A CA 1
ATOM 763 C C . GLU A 1 95 ? -19.076 10.365 9.902 1.00 97.69 95 GLU A C 1
ATOM 765 O O . GLU A 1 95 ? -17.960 10.167 9.410 1.00 97.69 95 GLU A O 1
ATOM 770 N N . PRO A 1 96 ? -20.009 9.397 9.984 1.00 98.50 96 PRO A N 1
ATOM 771 C CA . PRO A 1 96 ? -19.808 8.064 9.426 1.00 98.50 96 PRO A CA 1
ATOM 772 C C . PRO A 1 96 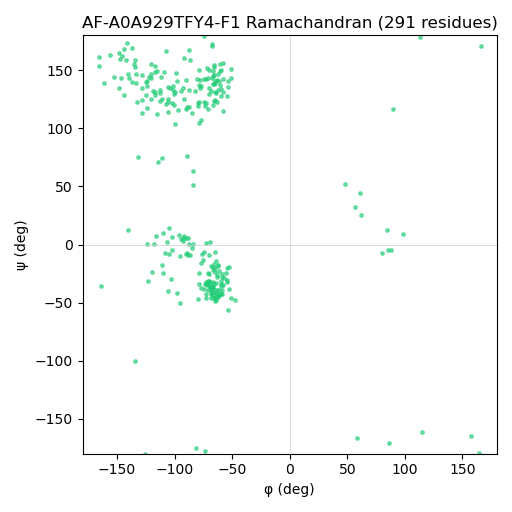? -19.411 8.104 7.943 1.00 98.50 96 PRO A C 1
ATOM 774 O O . PRO A 1 96 ? -19.942 8.899 7.170 1.00 98.50 96 PRO A O 1
ATOM 777 N N . LEU A 1 97 ? -18.495 7.224 7.541 1.00 98.56 97 LEU A N 1
ATOM 778 C CA . LEU A 1 97 ? -18.022 7.122 6.162 1.00 98.56 97 LEU A CA 1
ATOM 779 C C . LEU A 1 97 ? -18.929 6.176 5.375 1.00 98.56 97 LEU A C 1
ATOM 781 O O . LEU A 1 97 ? -19.004 4.992 5.702 1.00 98.56 97 LEU A O 1
ATOM 785 N N . HIS A 1 98 ? -19.586 6.677 4.331 1.00 98.38 98 HIS A N 1
ATOM 786 C CA . HIS A 1 98 ? -20.388 5.838 3.446 1.00 98.38 98 HIS A CA 1
ATOM 787 C C . HIS A 1 98 ? -19.485 5.049 2.491 1.00 98.38 98 HIS A C 1
ATOM 789 O O . HIS A 1 98 ? -18.900 5.615 1.564 1.00 98.38 98 HIS A O 1
ATOM 795 N N . LEU A 1 99 ? -19.346 3.745 2.723 1.00 98.44 99 LEU A N 1
ATOM 796 C CA . LEU A 1 99 ? -18.474 2.882 1.932 1.00 98.44 99 LEU A CA 1
ATOM 797 C C . LEU A 1 99 ? -19.266 2.198 0.819 1.00 98.44 99 LEU A C 1
ATOM 799 O O . LEU A 1 99 ? -20.315 1.607 1.066 1.00 98.44 99 LEU A O 1
ATOM 803 N N . THR A 1 100 ? -18.733 2.235 -0.400 1.00 98.00 100 THR A N 1
ATOM 804 C CA . THR A 1 100 ? -19.283 1.583 -1.602 1.00 98.00 100 THR A CA 1
ATOM 805 C C . THR A 1 100 ? -18.156 0.924 -2.401 1.00 98.00 100 THR A C 1
ATOM 807 O O . THR A 1 100 ? -16.989 1.139 -2.078 1.00 98.00 100 THR A O 1
ATOM 810 N N . ASP A 1 101 ? -18.480 0.099 -3.407 1.00 97.62 101 ASP A N 1
ATOM 811 C CA . ASP A 1 101 ? -17.466 -0.525 -4.275 1.00 97.62 101 ASP A CA 1
ATOM 812 C C . ASP A 1 101 ? -16.612 0.562 -4.961 1.00 97.62 101 ASP A C 1
ATOM 814 O O . ASP A 1 101 ? -17.141 1.316 -5.783 1.00 97.62 101 ASP A O 1
ATOM 818 N N . PRO A 1 102 ? -15.301 0.654 -4.663 1.00 96.88 102 PRO A N 1
ATOM 819 C C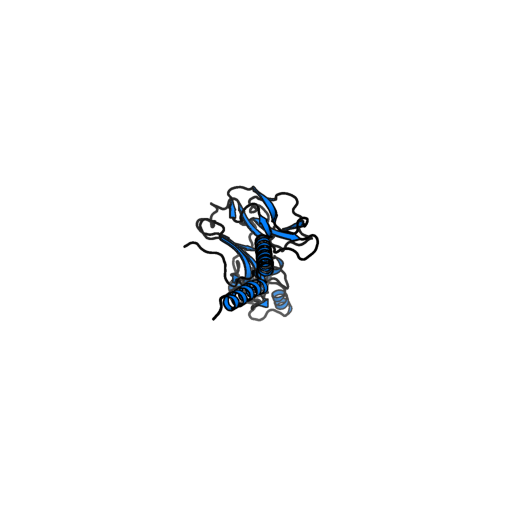A . PRO A 1 102 ? -14.444 1.682 -5.233 1.00 96.88 102 PRO A CA 1
ATOM 820 C C . PRO A 1 102 ? -13.900 1.307 -6.619 1.00 96.88 102 PRO A C 1
ATOM 822 O O . PRO A 1 102 ? -13.161 2.104 -7.199 1.00 96.88 102 PRO A O 1
ATOM 825 N N . THR A 1 103 ? -14.241 0.132 -7.171 1.00 96.50 103 THR A N 1
ATOM 826 C CA . THR A 1 103 ? -13.810 -0.306 -8.514 1.00 96.50 103 THR A CA 1
ATOM 827 C C . THR A 1 103 ? -14.010 0.775 -9.577 1.00 96.50 103 THR A C 1
ATOM 829 O O . THR A 1 103 ? -13.051 1.028 -10.302 1.00 96.50 103 THR A O 1
ATOM 832 N N . PRO A 1 104 ? -15.176 1.449 -9.689 1.00 96.69 104 PRO A N 1
ATOM 833 C CA . PRO A 1 104 ? -15.404 2.419 -10.763 1.00 96.69 104 PRO A CA 1
ATOM 834 C C . PRO A 1 104 ? -14.505 3.660 -10.683 1.00 96.69 104 PRO A C 1
ATOM 836 O O . PRO A 1 104 ? -14.375 4.385 -11.669 1.00 96.69 104 PRO A O 1
ATOM 839 N N . ASN A 1 105 ? -13.882 3.919 -9.529 1.00 95.94 105 ASN A N 1
ATOM 840 C CA . ASN A 1 105 ? -13.014 5.074 -9.343 1.00 95.94 105 ASN A CA 1
ATOM 841 C C . ASN A 1 105 ? -11.707 4.911 -10.139 1.00 95.94 105 ASN A C 1
ATOM 843 O O . ASN A 1 105 ? -11.211 3.786 -10.288 1.00 95.94 105 ASN A O 1
ATOM 847 N N . PRO A 1 106 ? -11.085 6.016 -10.591 1.00 95.69 106 PRO A N 1
ATOM 848 C CA . PRO A 1 106 ? -9.779 5.981 -11.241 1.00 95.69 106 PRO A CA 1
ATOM 849 C C . PRO A 1 106 ? -8.722 5.202 -10.444 1.00 95.69 106 PRO A C 1
ATOM 851 O O . PRO A 1 106 ? -8.761 5.103 -9.214 1.00 95.69 106 PRO A O 1
ATOM 854 N N . ASN A 1 107 ? -7.761 4.610 -11.150 1.00 96.12 107 ASN A N 1
ATOM 855 C CA . ASN A 1 107 ? -6.641 3.926 -10.511 1.00 96.12 107 ASN A CA 1
ATOM 856 C C . ASN A 1 107 ? -5.683 4.957 -9.913 1.00 96.12 107 ASN A C 1
ATOM 858 O O . ASN A 1 107 ? -5.158 5.790 -10.641 1.00 96.12 107 ASN A O 1
ATOM 862 N N . LEU A 1 108 ? -5.439 4.874 -8.602 1.00 94.25 108 LEU A N 1
ATOM 863 C CA . LEU A 1 108 ? -4.499 5.776 -7.937 1.00 94.25 108 LEU A CA 1
ATOM 864 C C . LEU A 1 108 ? -3.040 5.341 -8.147 1.00 94.25 108 LEU A C 1
ATOM 866 O O . LEU A 1 108 ? -2.201 6.153 -8.519 1.00 94.25 108 LEU A O 1
ATOM 870 N N . TYR A 1 109 ? -2.749 4.046 -7.959 1.00 94.88 109 TYR A N 1
ATOM 871 C CA . TYR A 1 109 ? -1.384 3.501 -8.075 1.00 94.88 109 TYR A CA 1
ATOM 872 C C . TYR A 1 109 ? -1.220 2.427 -9.155 1.00 94.88 109 TYR A C 1
ATOM 874 O O . TYR A 1 109 ? -0.120 2.232 -9.661 1.00 94.88 109 TYR A O 1
ATOM 882 N N . ALA A 1 110 ? -2.294 1.730 -9.542 1.00 94.38 110 ALA A N 1
ATOM 883 C CA . ALA A 1 110 ? -2.192 0.603 -10.475 1.00 94.38 110 ALA A CA 1
ATOM 884 C C . ALA A 1 110 ? -1.768 1.016 -11.897 1.00 94.38 110 ALA A C 1
ATOM 886 O O . ALA A 1 110 ? -1.255 0.189 -12.639 1.00 94.38 110 ALA A O 1
ATOM 887 N N . SER A 1 111 ? -1.969 2.281 -12.274 1.00 94.00 111 SER A N 1
ATOM 888 C CA . SER A 1 111 ? -1.637 2.824 -13.597 1.00 94.00 111 SER A CA 1
ATOM 889 C C . SER A 1 111 ? -0.236 3.443 -13.690 1.00 94.00 111 SER A C 1
ATOM 891 O O . SER A 1 111 ? 0.077 4.060 -14.704 1.00 94.00 111 SER A O 1
ATOM 893 N N . ARG A 1 112 ? 0.600 3.316 -12.650 1.00 94.56 112 ARG A N 1
ATOM 894 C CA . ARG A 1 112 ? 1.976 3.831 -12.664 1.00 94.56 112 ARG A CA 1
ATOM 895 C C . ARG A 1 112 ? 2.836 3.099 -13.690 1.00 94.56 112 ARG A C 1
ATOM 897 O O . ARG A 1 112 ? 2.787 1.874 -13.773 1.00 94.56 112 ARG A O 1
ATOM 904 N N . ASP A 1 113 ? 3.662 3.839 -14.417 1.00 93.81 113 ASP A N 1
ATOM 905 C CA . ASP A 1 113 ? 4.579 3.333 -15.446 1.00 93.81 113 ASP A CA 1
ATOM 906 C C . ASP A 1 113 ? 6.054 3.306 -15.003 1.00 93.81 113 ASP A C 1
ATOM 908 O O . ASP A 1 113 ? 6.904 2.696 -15.655 1.00 93.81 113 ASP A O 1
ATOM 912 N N . ASP A 1 114 ? 6.352 3.882 -13.842 1.00 96.06 114 ASP A N 1
ATOM 913 C CA . ASP A 1 114 ? 7.675 3.922 -13.223 1.00 96.06 114 ASP A CA 1
ATOM 914 C C . ASP A 1 114 ? 7.971 2.707 -12.333 1.00 96.06 114 ASP A C 1
ATOM 916 O O . ASP A 1 114 ? 9.004 2.637 -11.680 1.00 96.06 114 ASP A O 1
ATOM 920 N N . VAL A 1 115 ? 7.084 1.717 -12.295 1.00 95.69 115 VAL A N 1
ATOM 921 C CA . VAL A 1 115 ? 7.221 0.517 -11.451 1.00 95.69 115 VAL A CA 1
ATOM 922 C C . VAL A 1 115 ? 8.070 -0.581 -12.096 1.00 95.69 115 VAL A C 1
ATOM 924 O O . VAL A 1 115 ? 8.296 -1.634 -11.501 1.00 95.69 115 VAL A O 1
ATOM 927 N N . SER A 1 116 ? 8.541 -0.383 -13.329 1.00 95.50 116 SER A N 1
ATOM 928 C CA . SER A 1 116 ? 9.375 -1.361 -14.025 1.00 95.50 116 SER A CA 1
ATOM 929 C C . SER A 1 116 ? 10.150 -0.765 -15.199 1.00 95.50 116 SER A C 1
ATOM 931 O O . SER A 1 116 ? 9.589 -0.061 -16.037 1.00 95.50 116 SER A O 1
ATOM 933 N N . ALA A 1 117 ? 11.411 -1.182 -15.347 1.00 94.38 117 ALA A N 1
ATOM 934 C CA . ALA A 1 117 ? 12.218 -0.933 -16.544 1.00 94.38 117 ALA A CA 1
ATOM 935 C C . ALA A 1 117 ? 11.564 -1.471 -17.828 1.00 94.38 117 ALA A C 1
ATOM 937 O O . ALA A 1 117 ? 11.725 -0.901 -18.903 1.00 94.38 117 ALA A O 1
ATOM 938 N N . GLY A 1 118 ? 10.769 -2.533 -17.709 1.00 93.12 118 GLY A N 1
ATOM 939 C CA . GLY A 1 118 ? 10.012 -3.135 -18.800 1.00 93.12 118 GLY A CA 1
ATOM 940 C C . GLY A 1 118 ? 8.961 -2.221 -19.433 1.00 93.12 118 GLY A C 1
ATOM 941 O O . GLY A 1 118 ? 8.535 -2.467 -20.557 1.00 93.12 118 GLY A O 1
ATOM 942 N N . LEU A 1 119 ? 8.560 -1.155 -18.737 1.00 93.62 119 LEU A N 1
ATOM 943 C CA . LEU A 1 119 ? 7.599 -0.164 -19.229 1.00 93.62 119 LEU A CA 1
ATOM 944 C C . LEU A 1 119 ? 8.284 1.002 -19.966 1.00 93.62 119 LEU A C 1
ATOM 946 O O . LEU A 1 119 ? 7.613 1.795 -20.624 1.00 93.62 119 LEU A O 1
ATOM 950 N N . GLN A 1 120 ? 9.619 1.079 -19.933 1.00 93.31 120 GLN A N 1
ATOM 951 C CA . GLN A 1 120 ? 10.415 2.164 -20.513 1.00 93.31 120 GLN A CA 1
ATOM 952 C C . GLN A 1 120 ? 10.672 1.944 -22.013 1.00 93.31 120 GLN A C 1
ATOM 954 O O . GLN A 1 120 ? 11.811 1.771 -22.446 1.00 93.31 120 GLN A O 1
ATOM 959 N N . LYS A 1 121 ? 9.602 1.927 -22.818 1.00 91.56 121 LYS A N 1
ATOM 960 C CA . LYS A 1 121 ? 9.619 1.503 -24.235 1.00 91.56 121 LYS A CA 1
ATOM 961 C C . LYS A 1 121 ? 10.704 2.172 -25.084 1.00 91.56 121 LYS A C 1
ATOM 963 O O . LYS A 1 121 ? 11.416 1.471 -25.801 1.00 91.56 121 LYS A O 1
ATOM 968 N N . GLU A 1 122 ? 10.864 3.489 -24.976 1.00 92.31 122 GLU A N 1
ATOM 969 C CA . GLU A 1 122 ? 11.880 4.215 -25.752 1.00 92.31 122 GLU A CA 1
ATOM 970 C C . GLU A 1 122 ? 13.299 3.811 -25.342 1.00 92.31 122 GLU A C 1
ATOM 972 O O . GLU A 1 122 ? 14.107 3.441 -26.191 1.00 92.31 122 GLU A O 1
ATOM 977 N N . LYS A 1 123 ? 13.575 3.734 -24.035 1.00 92.44 123 LYS A N 1
ATOM 978 C CA . LYS A 1 123 ? 14.882 3.289 -23.528 1.00 92.44 123 LYS A CA 1
ATOM 979 C C . LYS A 1 123 ? 15.178 1.842 -23.920 1.00 92.44 123 LYS A C 1
ATOM 981 O O . LYS A 1 123 ? 16.309 1.518 -24.268 1.00 92.44 123 LYS A O 1
ATOM 986 N N . LEU A 1 124 ? 14.175 0.961 -23.885 1.00 93.00 124 LEU A N 1
ATOM 987 C CA . LEU A 1 124 ? 14.314 -0.435 -24.317 1.00 93.00 124 LEU A CA 1
ATOM 988 C C . LEU A 1 124 ? 14.700 -0.522 -25.796 1.00 93.00 124 LEU A C 1
ATOM 990 O O . LEU A 1 124 ? 15.576 -1.308 -26.160 1.00 93.00 124 LEU A O 1
ATOM 994 N N . LYS A 1 125 ? 14.077 0.306 -26.639 1.00 92.50 125 LYS A N 1
ATOM 995 C CA . LYS A 1 125 ? 14.383 0.401 -28.069 1.00 92.50 125 LYS A CA 1
ATOM 996 C C . LYS A 1 125 ? 15.799 0.928 -28.305 1.00 92.50 125 LYS A C 1
ATOM 998 O O . LYS A 1 125 ? 16.553 0.298 -29.042 1.00 92.50 125 LYS A O 1
ATOM 1003 N N . GLU A 1 126 ? 16.177 2.023 -27.650 1.00 92.19 126 GLU A N 1
ATOM 1004 C CA . GLU A 1 126 ? 17.527 2.607 -27.716 1.00 92.19 126 GLU A CA 1
ATOM 1005 C C . GLU A 1 126 ? 18.611 1.620 -27.261 1.00 92.19 126 GLU A C 1
ATOM 1007 O O . GLU A 1 126 ? 19.683 1.531 -27.861 1.00 92.19 126 GLU A O 1
ATOM 1012 N N . ALA A 1 127 ? 18.327 0.839 -26.219 1.00 91.25 127 ALA A N 1
ATOM 1013 C CA . ALA A 1 127 ? 19.247 -0.159 -25.692 1.00 91.25 127 ALA A CA 1
ATOM 1014 C C . ALA A 1 127 ? 19.347 -1.427 -26.557 1.00 91.25 127 ALA A C 1
ATOM 1016 O O . ALA A 1 127 ? 20.254 -2.233 -26.333 1.00 91.25 127 ALA A O 1
ATOM 1017 N N . GLY A 1 128 ? 18.435 -1.635 -27.515 1.00 93.19 128 GLY A N 1
ATOM 1018 C CA . GLY A 1 128 ? 18.305 -2.904 -28.233 1.00 93.19 128 GLY A CA 1
ATOM 1019 C C . GLY A 1 128 ? 17.964 -4.059 -27.288 1.00 93.19 128 GLY A C 1
ATOM 1020 O O . GLY A 1 128 ? 18.599 -5.116 -27.353 1.00 93.19 128 GLY A O 1
ATOM 1021 N N . ALA A 1 129 ? 17.027 -3.825 -26.362 1.00 91.62 129 ALA A N 1
ATOM 1022 C CA . ALA A 1 129 ? 16.665 -4.765 -25.309 1.00 91.62 129 ALA A CA 1
ATOM 1023 C C . ALA A 1 129 ? 16.142 -6.096 -25.866 1.00 91.62 129 ALA A C 1
ATOM 1025 O O . ALA A 1 129 ? 15.329 -6.131 -26.791 1.00 91.62 129 ALA A O 1
ATOM 1026 N N . ILE A 1 130 ? 16.581 -7.200 -25.259 1.00 88.81 130 ILE A N 1
ATOM 1027 C CA . ILE A 1 130 ? 16.097 -8.541 -25.593 1.00 88.81 130 ILE A CA 1
ATOM 1028 C C . ILE A 1 130 ? 14.894 -8.906 -24.723 1.00 88.81 130 ILE A C 1
ATOM 1030 O O . ILE A 1 130 ? 14.871 -8.605 -23.531 1.00 88.81 130 ILE A O 1
ATOM 1034 N N . ASN A 1 131 ? 13.912 -9.592 -25.311 1.00 85.62 131 ASN A N 1
ATOM 1035 C CA . ASN A 1 131 ? 12.703 -10.064 -24.626 1.00 85.62 131 ASN A CA 1
ATOM 1036 C C . ASN A 1 131 ? 12.012 -8.978 -23.769 1.00 85.62 131 ASN A C 1
ATOM 1038 O O . ASN A 1 131 ? 11.798 -9.210 -22.574 1.00 85.62 131 ASN A O 1
ATOM 1042 N N . PRO A 1 132 ? 11.707 -7.782 -24.315 1.00 81.38 132 PRO A N 1
ATOM 1043 C CA . PRO A 1 132 ? 10.956 -6.777 -23.569 1.00 81.38 132 PRO A CA 1
ATOM 1044 C C . PRO A 1 132 ? 9.601 -7.366 -23.144 1.00 81.38 132 PRO A C 1
ATOM 1046 O O . PRO A 1 132 ? 9.011 -8.152 -23.894 1.00 81.38 132 PRO A O 1
ATOM 1049 N N . PRO A 1 133 ? 9.104 -7.043 -21.942 1.00 81.44 133 PRO A N 1
ATOM 1050 C CA . PRO A 1 133 ? 7.893 -7.667 -21.450 1.00 81.44 133 PRO A CA 1
ATOM 1051 C C . PRO A 1 133 ? 6.673 -7.150 -22.214 1.00 81.44 133 PRO A C 1
ATOM 1053 O O . PRO A 1 133 ? 6.643 -6.016 -22.686 1.00 81.44 133 PRO A O 1
ATOM 1056 N N . LEU A 1 134 ? 5.639 -7.987 -22.301 1.00 74.94 134 LEU A N 1
ATOM 1057 C CA . LEU A 1 134 ? 4.397 -7.660 -23.008 1.00 74.94 134 LEU A CA 1
ATOM 1058 C C . LEU A 1 134 ? 3.305 -7.077 -22.097 1.00 74.94 134 LEU A C 1
ATOM 1060 O O . LEU A 1 134 ? 2.186 -6.868 -22.561 1.00 74.94 134 LEU A O 1
ATOM 1064 N N . TYR A 1 135 ? 3.582 -6.830 -20.811 1.00 83.62 135 TYR A N 1
ATOM 1065 C CA . TYR A 1 135 ? 2.572 -6.251 -19.926 1.00 83.62 135 TYR A CA 1
ATOM 1066 C C . TYR A 1 135 ? 2.474 -4.733 -20.100 1.00 83.62 135 TYR A C 1
ATOM 1068 O O . TYR A 1 135 ? 3.468 -4.032 -20.284 1.00 83.62 135 TYR A O 1
ATOM 1076 N N . ALA A 1 136 ? 1.245 -4.231 -20.018 1.00 86.56 136 ALA A N 1
ATOM 1077 C CA . ALA A 1 136 ? 0.919 -2.815 -20.028 1.00 86.56 136 ALA A CA 1
ATOM 1078 C C . ALA A 1 136 ? 0.262 -2.434 -18.701 1.00 86.56 136 ALA A C 1
ATOM 1080 O O . ALA A 1 136 ? -0.361 -3.269 -18.042 1.00 86.56 136 ALA A O 1
ATOM 1081 N N . VAL A 1 137 ? 0.389 -1.165 -18.324 1.00 91.94 137 VAL A N 1
ATOM 1082 C CA . VAL A 1 137 ? -0.376 -0.627 -17.200 1.00 91.94 137 VAL A CA 1
ATOM 1083 C C . VAL A 1 137 ? -1.871 -0.644 -17.550 1.00 91.94 137 VAL A C 1
ATOM 1085 O O . VAL A 1 137 ? -2.229 -0.387 -18.705 1.00 91.94 137 VAL A O 1
ATOM 1088 N N . PRO A 1 138 ? -2.761 -0.968 -16.600 1.00 93.19 138 PRO A N 1
ATOM 1089 C CA . PRO A 1 138 ? -4.194 -0.991 -16.848 1.00 93.19 138 PRO A CA 1
ATOM 1090 C C . PRO A 1 138 ? -4.700 0.410 -17.212 1.00 93.19 138 PRO A C 1
ATOM 1092 O O . PRO A 1 138 ? -4.576 1.354 -16.432 1.00 93.19 138 PRO A O 1
ATOM 1095 N N . SER A 1 139 ? -5.321 0.523 -18.387 1.00 92.62 139 SER A N 1
ATOM 1096 C CA . SER A 1 139 ? -6.032 1.724 -18.852 1.00 92.62 139 SER A CA 1
ATOM 1097 C C . SER A 1 139 ? -7.500 1.766 -18.410 1.00 92.62 139 SER A C 1
ATOM 1099 O O . SER A 1 139 ? -8.224 2.701 -18.742 1.00 92.62 139 SER A O 1
ATOM 1101 N N . PHE A 1 140 ? -7.942 0.751 -17.671 1.00 94.69 140 PHE A N 1
ATOM 1102 C CA . PHE A 1 140 ? -9.293 0.603 -17.144 1.00 94.69 140 PHE A CA 1
ATOM 1103 C C . PHE A 1 140 ? -9.259 0.519 -15.610 1.00 94.69 140 PHE A C 1
ATOM 1105 O O . PHE A 1 140 ? -8.234 0.123 -15.041 1.00 94.69 140 PHE A O 1
ATOM 1112 N N . PRO A 1 141 ? -10.351 0.883 -14.915 1.00 96.06 141 PRO A N 1
ATOM 1113 C CA . PRO A 1 141 ? -10.431 0.725 -13.469 1.00 96.06 141 PRO A CA 1
ATOM 1114 C C . PRO A 1 141 ? -10.269 -0.744 -13.062 1.00 96.06 141 PRO A C 1
ATOM 1116 O O . PRO A 1 141 ? -10.951 -1.615 -13.598 1.00 96.06 141 PRO A O 1
ATOM 1119 N N . VAL A 1 142 ? -9.348 -1.018 -12.136 1.00 95.00 142 VAL A N 1
ATOM 1120 C CA . VAL A 1 142 ? -9.100 -2.379 -11.633 1.00 95.00 142 VAL A CA 1
ATOM 1121 C C . VAL A 1 142 ? -9.939 -2.689 -10.399 1.00 95.00 142 VAL A C 1
ATOM 1123 O O . VAL A 1 142 ? -10.371 -1.782 -9.688 1.00 95.00 142 VAL A O 1
ATOM 1126 N N . ASP A 1 143 ? -10.108 -3.973 -10.107 1.00 95.12 143 ASP A N 1
ATOM 1127 C CA . ASP A 1 143 ? -10.644 -4.451 -8.834 1.00 95.12 143 ASP A CA 1
ATOM 1128 C C . ASP A 1 143 ? -9.822 -3.881 -7.668 1.00 95.12 143 ASP A C 1
ATOM 1130 O O . ASP A 1 143 ? -8.592 -3.978 -7.650 1.00 95.12 143 ASP A O 1
ATOM 1134 N N . LYS A 1 144 ? -10.496 -3.259 -6.699 1.00 94.62 144 LYS A N 1
ATOM 1135 C CA . LYS A 1 144 ? -9.881 -2.687 -5.498 1.00 94.62 144 LYS A CA 1
ATOM 1136 C C . LYS A 1 144 ? -10.878 -2.679 -4.339 1.00 94.62 144 LYS A C 1
ATOM 1138 O O . LYS A 1 144 ? -12.073 -2.472 -4.538 1.00 94.62 144 LYS A O 1
ATOM 1143 N N . CYS A 1 145 ? -10.388 -2.918 -3.126 1.00 96.69 145 CYS A N 1
ATOM 1144 C CA . CYS A 1 145 ? -11.175 -2.762 -1.905 1.00 96.69 145 CYS A CA 1
ATOM 1145 C C . CYS A 1 145 ? -11.098 -1.318 -1.390 1.00 96.69 145 CYS A C 1
ATOM 1147 O O . CYS A 1 145 ? -10.267 -0.528 -1.846 1.00 96.69 145 CYS A O 1
ATOM 1149 N N . VAL A 1 146 ? -11.960 -0.965 -0.436 1.00 98.25 146 VAL A N 1
ATOM 1150 C CA . VAL A 1 146 ? -11.798 0.274 0.329 1.00 98.25 146 VAL A CA 1
ATOM 1151 C C . VAL A 1 146 ? -10.754 0.023 1.409 1.00 98.25 146 VAL A C 1
ATOM 1153 O O . VAL A 1 146 ? -10.946 -0.850 2.252 1.00 98.25 146 VAL A O 1
ATOM 1156 N N . VAL A 1 147 ? -9.681 0.807 1.403 1.00 98.00 147 VAL A N 1
ATOM 1157 C CA . VAL A 1 147 ? -8.681 0.827 2.473 1.00 98.00 147 VAL A CA 1
ATOM 1158 C C . VAL A 1 147 ? -8.941 2.043 3.347 1.00 98.00 147 VAL A C 1
ATOM 1160 O O . VAL A 1 147 ? -9.134 3.141 2.835 1.00 98.00 147 VAL A O 1
ATOM 1163 N N . ILE A 1 148 ? -8.938 1.852 4.661 1.00 98.38 148 ILE A N 1
ATOM 1164 C CA . ILE A 1 148 ? -9.050 2.932 5.639 1.00 98.38 148 ILE A CA 1
ATOM 1165 C C . ILE A 1 148 ? -7.909 2.780 6.625 1.00 98.38 148 ILE A C 1
ATOM 1167 O O . ILE A 1 148 ? -7.776 1.732 7.259 1.00 98.38 148 ILE A O 1
ATOM 1171 N N . ARG A 1 149 ? -7.114 3.837 6.778 1.00 98.38 149 ARG A N 1
ATOM 1172 C CA . ARG A 1 149 ? -6.175 3.974 7.891 1.00 98.38 149 ARG A CA 1
ATOM 1173 C C . ARG A 1 149 ? -6.647 5.120 8.761 1.00 98.38 149 ARG A C 1
ATOM 1175 O O . ARG A 1 149 ? -6.963 6.188 8.240 1.00 98.38 149 ARG A O 1
ATOM 1182 N N . ALA A 1 150 ? -6.731 4.902 10.064 1.00 98.00 150 ALA A N 1
ATOM 1183 C CA . ALA A 1 150 ? -7.207 5.896 11.012 1.00 98.00 150 ALA A CA 1
ATOM 1184 C C . ALA A 1 150 ? -6.276 5.984 12.217 1.00 98.00 150 ALA A C 1
ATOM 1186 O O . ALA A 1 150 ? -5.702 4.990 12.652 1.00 98.00 150 ALA A O 1
ATOM 1187 N N . VAL A 1 151 ? -6.150 7.184 12.773 1.00 95.75 151 VAL A N 1
ATOM 1188 C CA . VAL A 1 151 ? -5.336 7.448 13.961 1.00 95.75 151 VAL A CA 1
ATOM 1189 C C . VAL A 1 151 ? -6.046 8.424 14.889 1.00 95.75 151 VAL A C 1
ATOM 1191 O O . VAL A 1 151 ? -6.733 9.352 14.451 1.00 95.75 151 VAL A O 1
ATOM 1194 N N . TYR A 1 152 ? -5.897 8.194 16.191 1.00 94.94 152 TYR A N 1
ATOM 1195 C CA . TYR A 1 152 ? -6.415 9.080 17.222 1.00 94.94 152 TYR A CA 1
ATOM 1196 C C . TYR A 1 152 ? -5.303 9.973 17.767 1.00 94.94 152 TYR A C 1
ATOM 1198 O O . TYR A 1 152 ? -4.337 9.488 18.355 1.00 94.94 152 TYR A O 1
ATOM 1206 N N . TYR A 1 153 ? -5.477 11.283 17.635 1.00 91.62 153 TYR A N 1
ATOM 1207 C CA . TYR A 1 153 ? -4.608 12.286 18.234 1.00 91.62 153 TYR A CA 1
ATOM 1208 C C . TYR A 1 153 ? -5.212 12.778 19.543 1.00 91.62 153 TYR A C 1
ATOM 1210 O O . TYR A 1 153 ? -6.282 13.396 19.574 1.00 91.62 153 TYR A O 1
ATOM 1218 N N . LYS A 1 154 ? -4.507 12.508 20.642 1.00 87.62 154 LYS A N 1
ATOM 1219 C CA . LYS A 1 154 ? -4.847 13.034 21.967 1.00 87.62 154 LYS A CA 1
ATOM 1220 C C . LYS A 1 154 ? -4.658 14.552 21.953 1.00 87.62 154 LYS A C 1
ATOM 1222 O O . LYS A 1 154 ? -3.762 15.060 21.293 1.00 87.62 154 LYS A O 1
ATOM 1227 N N . ALA A 1 155 ? -5.442 15.281 22.748 1.00 80.12 155 ALA A N 1
ATOM 1228 C CA . ALA A 1 155 ? -5.290 16.737 22.861 1.00 80.12 155 ALA A CA 1
ATOM 1229 C C . ALA A 1 155 ? -3.888 17.168 23.351 1.00 80.12 155 ALA A C 1
ATOM 1231 O O . ALA A 1 155 ? 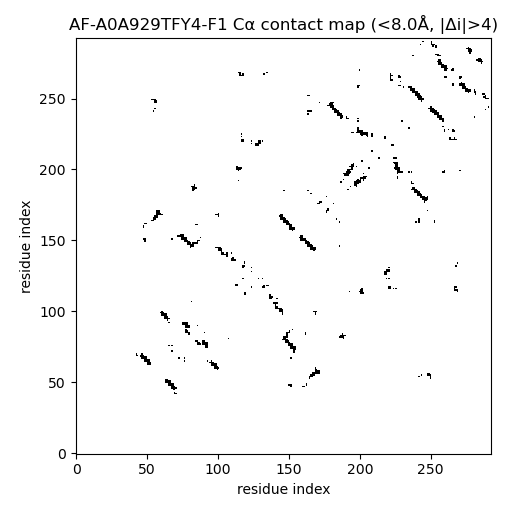-3.457 18.288 23.088 1.00 80.12 155 ALA A O 1
ATOM 1232 N N . LYS A 1 156 ? -3.194 16.287 24.085 1.00 72.25 156 LYS A N 1
ATOM 1233 C CA . LYS A 1 156 ? -1.787 16.413 24.482 1.00 72.25 156 LYS A CA 1
ATOM 1234 C C . LYS A 1 156 ? -1.140 15.022 24.470 1.00 72.25 156 LYS A C 1
ATOM 1236 O O . LYS A 1 156 ? -1.671 14.114 25.110 1.00 72.25 156 LYS A O 1
ATOM 1241 N N . GLY A 1 157 ? 0.002 14.878 23.799 1.00 69.62 157 GLY A N 1
ATOM 1242 C CA . GLY A 1 157 ? 0.804 13.648 23.763 1.00 69.62 157 GLY A CA 1
ATOM 1243 C C . GLY A 1 157 ? 0.847 12.971 22.393 1.00 69.62 157 GLY A C 1
ATOM 1244 O O . GLY A 1 157 ? 0.224 13.435 21.445 1.00 69.62 157 GLY A O 1
ATOM 1245 N N . GLU A 1 158 ? 1.591 11.867 22.321 1.00 75.25 158 GLU A N 1
ATOM 1246 C CA . GLU A 1 158 ? 1.785 11.092 21.091 1.00 75.25 158 GLU A CA 1
ATOM 1247 C C . GLU A 1 158 ? 0.463 10.517 20.548 1.00 75.25 158 GLU A C 1
ATOM 1249 O O . GLU A 1 158 ? -0.419 10.143 21.352 1.00 75.25 158 GLU A O 1
ATOM 1254 N N . PRO A 1 159 ? 0.327 10.412 19.208 1.00 79.50 159 PRO A N 1
ATOM 1255 C CA . PRO A 1 159 ? -0.809 9.748 18.587 1.00 79.50 159 PRO A CA 1
ATOM 1256 C C . PRO A 1 159 ? -0.930 8.295 19.058 1.00 79.50 159 PRO A C 1
ATOM 1258 O O . PRO A 1 159 ? 0.021 7.676 19.537 1.00 79.50 159 PRO A O 1
ATOM 1261 N N . ALA A 1 160 ? -2.144 7.759 18.961 1.00 82.38 160 ALA A N 1
ATOM 1262 C CA . ALA A 1 160 ? -2.368 6.326 19.093 1.00 82.38 160 ALA A CA 1
ATOM 1263 C C . ALA A 1 160 ? -1.740 5.561 17.915 1.00 82.38 160 ALA A C 1
ATOM 1265 O O . ALA A 1 160 ? -1.313 6.157 16.926 1.00 82.38 160 ALA A O 1
ATOM 1266 N N . GLU A 1 161 ? -1.722 4.234 18.019 1.00 86.88 161 GLU A N 1
ATOM 1267 C CA . GLU A 1 161 ? -1.381 3.370 16.892 1.00 86.88 161 GLU A CA 1
ATOM 1268 C C . GLU A 1 161 ? -2.369 3.573 15.730 1.00 86.88 161 GLU A C 1
ATOM 1270 O O . GLU A 1 161 ? -3.534 3.940 15.928 1.00 86.88 161 GLU A O 1
ATOM 1275 N N . VAL A 1 162 ? -1.875 3.387 14.505 1.00 94.25 162 VAL A N 1
ATOM 1276 C CA . VAL A 1 162 ? -2.688 3.487 13.293 1.00 94.25 162 VAL A CA 1
ATOM 1277 C C . VAL A 1 162 ? -3.473 2.195 13.120 1.00 94.25 162 VAL A C 1
ATOM 1279 O O . VAL A 1 162 ? -2.893 1.137 12.889 1.00 94.25 162 VAL A O 1
ATOM 1282 N N . GLU A 1 163 ? -4.797 2.298 13.126 1.00 95.88 163 GLU A N 1
ATOM 1283 C CA . GLU A 1 163 ? -5.672 1.179 12.791 1.00 95.88 163 GLU A CA 1
ATOM 1284 C C . GLU A 1 163 ? -5.920 1.126 11.288 1.00 95.88 163 GLU A C 1
ATOM 1286 O O . GLU A 1 163 ? -6.243 2.141 10.664 1.00 95.88 163 GLU A O 1
ATOM 1291 N N . THR A 1 164 ? -5.787 -0.064 10.705 1.00 97.75 164 THR A N 1
ATOM 1292 C CA . THR A 1 164 ? -5.918 -0.287 9.260 1.00 97.75 164 THR A CA 1
ATOM 1293 C C . THR A 1 164 ? -6.972 -1.351 8.976 1.00 97.75 164 THR A C 1
ATOM 1295 O O . THR A 1 164 ? -6.934 -2.449 9.530 1.00 97.75 164 THR A O 1
ATOM 1298 N N . ALA A 1 165 ? -7.909 -1.026 8.087 1.00 98.19 165 ALA A N 1
ATOM 1299 C CA . ALA A 1 165 ? -9.016 -1.895 7.715 1.00 98.19 165 ALA A CA 1
ATOM 1300 C C . ALA A 1 165 ? -9.258 -1.898 6.202 1.00 98.19 165 ALA A C 1
ATOM 1302 O O . ALA A 1 165 ? -9.234 -0.855 5.548 1.00 98.19 165 ALA A O 1
ATOM 1303 N N . SER A 1 166 ? -9.547 -3.084 5.672 1.00 98.44 166 SER A N 1
ATOM 1304 C CA . SER A 1 166 ? -9.868 -3.328 4.266 1.00 98.44 166 SER A CA 1
ATOM 1305 C C . SER A 1 166 ? -11.294 -3.861 4.134 1.00 98.44 166 SER A C 1
ATOM 1307 O O . SER A 1 166 ? -11.663 -4.834 4.797 1.00 98.44 166 SER A O 1
ATOM 1309 N N . TYR A 1 167 ? -12.091 -3.246 3.261 1.00 98.50 167 TYR A N 1
ATOM 1310 C CA . TYR A 1 167 ? -13.495 -3.597 3.037 1.00 98.50 167 TYR A CA 1
ATOM 1311 C C . TYR A 1 167 ? -13.751 -3.916 1.563 1.00 98.50 167 TYR A C 1
ATOM 1313 O O . TYR A 1 167 ? -13.619 -3.061 0.684 1.00 98.50 167 TYR A O 1
ATOM 1321 N N . PHE A 1 168 ? -14.149 -5.154 1.292 1.00 98.00 168 PHE A N 1
ATOM 1322 C CA . PHE A 1 168 ? -14.447 -5.671 -0.040 1.00 98.00 168 PHE A CA 1
ATOM 1323 C C . PHE A 1 168 ? -15.966 -5.658 -0.264 1.00 98.00 168 PHE A C 1
ATOM 1325 O O . PHE A 1 168 ? -16.689 -6.491 0.281 1.00 98.00 168 PHE A O 1
ATOM 1332 N N . ILE A 1 169 ? -16.475 -4.701 -1.047 1.00 97.88 169 ILE A N 1
ATOM 1333 C CA . ILE A 1 169 ? -17.921 -4.438 -1.177 1.00 97.88 169 ILE A CA 1
ATOM 1334 C C . ILE A 1 169 ? -18.434 -4.954 -2.522 1.00 97.88 169 ILE A C 1
ATOM 1336 O O . ILE A 1 169 ? -18.040 -4.454 -3.568 1.00 97.88 169 ILE A O 1
ATOM 1340 N N . GLY A 1 170 ? -19.301 -5.966 -2.499 1.00 95.75 170 GLY A N 1
ATOM 1341 C CA . GLY A 1 170 ? -19.796 -6.672 -3.685 1.00 95.75 170 GLY A CA 1
ATOM 1342 C C . GLY A 1 170 ? -18.874 -7.795 -4.179 1.00 95.75 170 GLY A C 1
ATOM 1343 O O . GLY A 1 170 ? -19.062 -8.307 -5.278 1.00 95.75 170 GLY A O 1
ATOM 1344 N N . TYR A 1 171 ? -17.873 -8.199 -3.389 1.00 94.50 171 TYR A N 1
ATOM 1345 C CA . TYR A 1 171 ? -16.795 -9.091 -3.850 1.00 94.50 171 TYR A CA 1
ATOM 1346 C C . TYR A 1 171 ? -17.016 -10.579 -3.562 1.00 94.50 171 TYR A C 1
ATOM 1348 O O . TYR A 1 171 ? -16.292 -11.406 -4.106 1.00 94.50 171 TYR A O 1
ATOM 1356 N N . ARG A 1 172 ? -18.023 -10.947 -2.757 1.00 84.75 172 ARG A N 1
ATOM 1357 C CA . ARG A 1 172 ? -18.256 -12.345 -2.342 1.00 84.75 172 ARG A CA 1
ATOM 1358 C C . ARG A 1 172 ? -18.333 -13.323 -3.523 1.00 84.75 172 ARG A C 1
ATOM 1360 O O . ARG A 1 172 ? -17.795 -14.417 -3.434 1.00 84.75 172 ARG A O 1
ATOM 1367 N N . ASN A 1 173 ? -18.954 -12.902 -4.625 1.00 83.88 173 ASN A N 1
ATOM 1368 C CA . ASN A 1 173 ? -19.123 -13.718 -5.831 1.00 83.88 173 ASN A CA 1
ATOM 1369 C C . ASN A 1 173 ? -18.272 -13.228 -7.013 1.00 83.88 173 ASN A C 1
ATOM 1371 O O . ASN A 1 173 ? -18.466 -13.689 -8.139 1.00 83.88 173 ASN A O 1
ATOM 1375 N N . ARG A 1 174 ? -17.341 -12.292 -6.797 1.00 90.62 174 ARG A N 1
ATOM 1376 C CA . ARG A 1 174 ? -16.527 -11.731 -7.878 1.00 90.62 174 ARG A CA 1
ATOM 1377 C C . ARG A 1 174 ? -15.529 -12.784 -8.385 1.00 90.62 174 ARG A C 1
ATOM 1379 O O . ARG A 1 174 ? -14.916 -13.474 -7.563 1.00 90.62 174 ARG A O 1
ATOM 1386 N N . PRO A 1 175 ? -15.364 -12.954 -9.710 1.00 91.94 175 PRO A N 1
ATOM 1387 C CA . PRO A 1 175 ? -14.387 -13.894 -10.252 1.00 91.94 175 PRO A CA 1
ATOM 1388 C C . PRO A 1 175 ? -12.986 -13.633 -9.689 1.00 91.94 175 PRO A C 1
ATOM 1390 O O . PRO A 1 175 ? -12.561 -12.486 -9.597 1.00 91.94 175 PRO A O 1
ATOM 1393 N N . GLY A 1 176 ? -12.278 -14.694 -9.298 1.00 89.31 176 GLY A N 1
ATOM 1394 C CA . GLY A 1 176 ? -10.937 -14.594 -8.709 1.00 89.31 176 GLY A CA 1
ATOM 1395 C C . GLY A 1 176 ? -10.893 -14.404 -7.189 1.00 89.31 176 GLY A C 1
ATOM 1396 O O . GLY A 1 176 ? -9.805 -14.447 -6.629 1.00 89.31 176 GLY A O 1
ATOM 1397 N N . PHE A 1 177 ? -12.044 -14.254 -6.523 1.00 91.31 177 PHE A N 1
ATOM 1398 C CA . PHE A 1 177 ? -12.130 -14.184 -5.057 1.00 91.31 177 PHE A CA 1
ATOM 1399 C C . PHE A 1 177 ? -12.816 -15.410 -4.434 1.00 91.31 177 PHE A C 1
ATOM 1401 O O . PHE A 1 177 ? -12.670 -15.665 -3.252 1.00 91.31 177 PHE A O 1
ATOM 1408 N N . GLN A 1 178 ? -13.558 -16.207 -5.202 1.00 89.94 178 GLN A N 1
ATOM 1409 C CA . GLN A 1 178 ? -14.313 -17.339 -4.653 1.00 89.94 178 GLN A CA 1
ATOM 1410 C C . GLN A 1 178 ? -13.388 -18.458 -4.143 1.00 89.94 178 GLN A C 1
ATOM 1412 O O . GLN A 1 178 ? -12.516 -18.913 -4.883 1.00 89.94 178 GLN A O 1
ATOM 1417 N N . ASN A 1 179 ? -13.641 -18.948 -2.922 1.00 88.31 179 ASN A N 1
ATOM 1418 C CA . ASN A 1 179 ? -12.930 -20.065 -2.281 1.00 88.31 179 ASN A CA 1
ATOM 1419 C C . ASN A 1 179 ? -11.408 -19.860 -2.179 1.00 88.31 179 ASN A C 1
ATOM 1421 O O . ASN A 1 179 ? -10.641 -20.822 -2.272 1.00 88.31 179 ASN A O 1
ATOM 1425 N N . LEU A 1 180 ? -10.960 -18.613 -2.024 1.00 92.12 180 LEU A N 1
ATOM 1426 C CA . LEU A 1 180 ? -9.548 -18.275 -1.908 1.00 92.12 180 LEU A CA 1
ATOM 1427 C C . LEU A 1 180 ? -9.315 -17.405 -0.674 1.00 92.12 180 LEU A C 1
ATOM 1429 O O . LEU A 1 180 ? -10.051 -16.444 -0.466 1.00 92.12 180 LEU A O 1
ATOM 1433 N N . PRO A 1 181 ? -8.282 -17.698 0.136 1.00 93.44 181 PRO A N 1
ATOM 1434 C CA . PRO A 1 181 ? -7.865 -16.769 1.169 1.00 93.44 181 PRO A CA 1
ATOM 1435 C C . PRO A 1 181 ? -7.382 -15.471 0.522 1.00 93.44 181 PRO A C 1
ATOM 1437 O O . PRO A 1 181 ? -6.704 -15.483 -0.511 1.00 93.44 181 PRO A O 1
ATOM 1440 N N . VAL A 1 182 ? -7.705 -14.347 1.153 1.00 94.94 182 VAL A N 1
ATOM 1441 C CA . VAL A 1 182 ? -7.361 -13.018 0.648 1.00 94.94 182 VAL A CA 1
ATOM 1442 C C . VAL A 1 182 ? -6.471 -12.313 1.651 1.00 94.94 182 VAL A C 1
ATOM 1444 O O . VAL A 1 182 ? -6.748 -12.261 2.846 1.00 94.94 182 VAL A O 1
ATOM 1447 N N . VAL A 1 183 ? -5.389 -11.738 1.141 1.00 95.44 183 VAL A N 1
ATOM 1448 C CA . VAL A 1 183 ? -4.462 -10.923 1.919 1.00 95.44 183 VAL A CA 1
ATOM 1449 C C . VAL A 1 183 ? -4.524 -9.509 1.370 1.00 95.44 183 VAL A C 1
ATOM 1451 O O . VAL A 1 183 ? -4.104 -9.262 0.241 1.00 95.44 183 VAL A O 1
ATOM 1454 N N . SER A 1 184 ? -5.048 -8.579 2.166 1.00 97.00 184 SER A N 1
ATOM 1455 C CA . SER A 1 184 ? -4.938 -7.153 1.870 1.00 97.00 184 SER A CA 1
ATOM 1456 C C . SER A 1 184 ? -3.670 -6.617 2.516 1.00 97.00 184 SER A C 1
ATOM 1458 O O . SER A 1 184 ? -3.535 -6.660 3.738 1.00 97.00 184 SER A O 1
ATOM 1460 N N . LEU A 1 185 ? -2.734 -6.144 1.694 1.00 97.44 185 LEU A N 1
ATOM 1461 C CA . LEU A 1 185 ? -1.484 -5.539 2.136 1.00 97.44 185 LEU A CA 1
ATOM 1462 C C . LEU A 1 185 ? -1.545 -4.030 1.907 1.00 97.44 185 LEU A C 1
ATOM 1464 O O . LEU A 1 185 ? -1.681 -3.577 0.770 1.00 97.44 185 LEU A O 1
ATOM 1468 N N . VAL A 1 186 ? -1.397 -3.261 2.979 1.00 98.19 186 VAL A N 1
ATOM 1469 C CA . VAL A 1 186 ? -1.488 -1.801 2.962 1.00 98.19 186 VAL A CA 1
ATOM 1470 C C . VAL A 1 186 ? -0.171 -1.219 3.450 1.00 98.19 186 VAL A C 1
ATOM 1472 O O . VAL A 1 186 ? 0.284 -1.532 4.542 1.00 98.19 186 VAL A O 1
ATOM 1475 N N . SER A 1 187 ? 0.447 -0.352 2.661 1.00 97.62 187 SER A N 1
ATOM 1476 C CA . SER A 1 187 ? 1.672 0.352 3.038 1.00 97.62 187 SER A CA 1
ATOM 1477 C C . SER A 1 187 ? 1.534 1.817 2.658 1.00 97.62 187 SER A C 1
ATOM 1479 O O . SER A 1 187 ? 0.760 2.149 1.757 1.00 97.62 187 SER A O 1
ATOM 1481 N N . ASP A 1 188 ? 2.276 2.683 3.346 1.00 98.12 188 ASP A N 1
ATOM 1482 C CA . ASP A 1 188 ? 2.338 4.081 2.950 1.00 98.12 188 ASP A CA 1
ATOM 1483 C C . ASP A 1 188 ? 2.854 4.178 1.498 1.00 98.12 188 ASP A C 1
ATOM 1485 O O . ASP A 1 188 ? 3.865 3.551 1.165 1.00 98.12 188 ASP A O 1
ATOM 1489 N N . PRO A 1 189 ? 2.199 4.942 0.610 1.00 98.12 189 PRO A N 1
ATOM 1490 C CA . PRO A 1 189 ? 2.635 5.091 -0.771 1.00 98.12 189 PRO A CA 1
ATOM 1491 C C . PRO A 1 189 ? 4.085 5.563 -0.905 1.00 98.12 189 PRO A C 1
ATOM 1493 O O . PRO A 1 189 ? 4.756 5.158 -1.850 1.00 98.12 189 PRO A O 1
ATOM 1496 N N . THR A 1 190 ? 4.606 6.356 0.036 1.00 98.12 190 THR A N 1
ATOM 1497 C CA . THR A 1 190 ? 6.018 6.782 0.042 1.00 98.12 190 THR A CA 1
ATOM 1498 C C . THR A 1 190 ? 6.967 5.596 0.211 1.00 98.12 190 THR A C 1
ATOM 1500 O O . THR A 1 190 ? 8.030 5.537 -0.401 1.00 98.12 190 THR A O 1
ATOM 1503 N N . TYR A 1 191 ? 6.564 4.574 0.963 1.00 98.38 191 TYR A N 1
ATOM 1504 C CA . TYR A 1 191 ? 7.367 3.376 1.176 1.00 98.38 191 TYR A CA 1
ATOM 1505 C C . TYR A 1 191 ? 7.478 2.514 -0.082 1.00 98.38 191 TYR A C 1
ATOM 1507 O O . TYR A 1 191 ? 8.452 1.777 -0.253 1.00 98.38 191 TYR A O 1
ATOM 1515 N N . LEU A 1 192 ? 6.506 2.617 -0.987 1.00 97.88 192 LEU A N 1
ATOM 1516 C CA . LEU A 1 192 ? 6.483 1.868 -2.239 1.00 97.88 192 LEU A CA 1
ATOM 1517 C C . LEU A 1 192 ? 7.002 2.691 -3.419 1.00 97.88 192 LEU A C 1
ATOM 1519 O O . LEU A 1 192 ? 7.757 2.164 -4.234 1.00 97.88 192 LEU A O 1
ATOM 1523 N N . PHE A 1 193 ? 6.628 3.964 -3.506 1.00 98.25 193 PHE A N 1
ATOM 1524 C CA . PHE A 1 193 ? 6.697 4.739 -4.743 1.00 98.25 193 PHE A CA 1
ATOM 1525 C C . PHE A 1 193 ? 7.501 6.036 -4.658 1.00 98.25 193 PHE A C 1
ATOM 1527 O O . PHE A 1 193 ? 7.594 6.744 -5.660 1.00 98.25 193 PHE A O 1
ATOM 1534 N N . ASP A 1 194 ? 8.072 6.365 -3.499 1.00 98.25 194 ASP A N 1
ATOM 1535 C CA . ASP A 1 194 ? 8.975 7.509 -3.403 1.00 98.25 194 ASP A CA 1
ATOM 1536 C C . ASP A 1 194 ? 10.256 7.270 -4.235 1.00 98.25 194 ASP A C 1
ATOM 1538 O O . ASP A 1 194 ? 10.793 6.155 -4.211 1.00 98.25 194 ASP A O 1
ATOM 1542 N N . PRO A 1 195 ? 10.772 8.276 -4.964 1.00 98.19 195 PRO A N 1
ATOM 1543 C CA . PRO A 1 195 ? 11.972 8.114 -5.780 1.00 98.19 195 PRO A CA 1
ATOM 1544 C C . PRO A 1 195 ? 13.212 7.709 -4.982 1.00 98.19 195 PRO A C 1
ATOM 1546 O O . PRO A 1 195 ? 14.011 6.926 -5.486 1.00 98.19 195 PRO A O 1
ATOM 1549 N N . ASP A 1 196 ? 13.367 8.168 -3.742 1.00 97.38 196 ASP A N 1
ATOM 1550 C CA . ASP A 1 196 ? 14.561 7.922 -2.930 1.00 97.38 196 ASP A CA 1
ATOM 1551 C C . ASP A 1 196 ? 14.349 6.854 -1.870 1.00 97.38 196 ASP A C 1
ATOM 1553 O O . ASP A 1 196 ? 15.285 6.131 -1.527 1.00 97.38 196 ASP A O 1
ATOM 1557 N N . TYR A 1 197 ? 13.128 6.699 -1.372 1.00 96.50 197 TYR A N 1
ATOM 1558 C CA . TYR A 1 197 ? 12.803 5.780 -0.291 1.00 96.50 197 TYR A CA 1
ATOM 1559 C C . TYR A 1 197 ? 11.958 4.582 -0.739 1.00 96.50 197 TYR A C 1
ATOM 1561 O O . TYR A 1 197 ? 12.024 3.521 -0.110 1.00 96.50 197 TYR A O 1
ATOM 1569 N N . GLY A 1 198 ? 11.209 4.700 -1.832 1.00 98.06 198 GLY A N 1
ATOM 1570 C CA . GLY A 1 198 ? 10.285 3.679 -2.314 1.00 98.06 198 GLY A CA 1
ATOM 1571 C C . GLY A 1 198 ? 10.995 2.418 -2.796 1.00 98.06 198 GLY A C 1
ATOM 1572 O O . GLY A 1 198 ? 12.067 2.497 -3.390 1.00 98.06 198 GLY A O 1
ATOM 1573 N N . ILE A 1 199 ? 10.407 1.243 -2.556 1.00 98.25 199 ILE A N 1
ATOM 1574 C CA . ILE A 1 199 ? 10.997 -0.056 -2.946 1.00 98.25 199 ILE A CA 1
ATOM 1575 C C . ILE A 1 199 ? 10.378 -0.681 -4.202 1.00 98.25 199 ILE A C 1
ATOM 1577 O O . ILE A 1 199 ? 10.822 -1.741 -4.628 1.00 98.25 199 ILE A O 1
ATOM 1581 N N . TYR A 1 200 ? 9.334 -0.088 -4.777 1.00 97.88 200 TYR A N 1
ATOM 1582 C CA . TYR A 1 200 ? 8.544 -0.680 -5.865 1.00 97.88 200 TYR A CA 1
ATOM 1583 C C . TYR A 1 200 ? 8.775 -0.002 -7.225 1.00 97.88 200 TYR A C 1
ATOM 1585 O O . TYR A 1 200 ? 8.303 -0.496 -8.248 1.00 97.88 200 TYR A O 1
ATOM 1593 N N . VAL A 1 201 ? 9.515 1.106 -7.250 1.00 98.12 201 VAL A N 1
ATOM 1594 C CA . VAL A 1 201 ? 9.727 1.960 -8.429 1.00 98.12 201 VAL A CA 1
ATOM 1595 C C . VAL A 1 201 ? 11.132 1.836 -9.006 1.00 98.12 201 VAL A C 1
ATOM 1597 O O . VAL A 1 201 ? 12.038 1.284 -8.380 1.00 98.12 201 VAL A O 1
ATOM 1600 N N . LEU A 1 202 ? 11.298 2.353 -10.221 1.00 98.25 202 LEU A N 1
ATOM 1601 C CA . LEU A 1 202 ? 12.580 2.644 -10.846 1.00 98.25 202 LEU A CA 1
ATOM 1602 C C . LEU A 1 202 ? 13.417 3.538 -9.925 1.00 98.25 202 LEU A C 1
ATOM 1604 O O . LEU A 1 202 ? 14.490 3.121 -9.495 1.00 98.25 202 LEU A O 1
ATOM 1608 N N . GLY A 1 203 ? 12.864 4.696 -9.555 1.00 98.25 203 GLY A N 1
ATOM 1609 C CA . GLY A 1 203 ? 13.425 5.613 -8.563 1.00 98.25 203 GLY A CA 1
ATOM 1610 C C . GLY A 1 203 ? 14.837 6.118 -8.875 1.00 98.25 203 GLY A C 1
ATOM 1611 O O . GLY A 1 203 ? 15.355 5.955 -9.982 1.00 98.25 203 GLY A O 1
ATOM 1612 N N . SER A 1 204 ? 15.471 6.723 -7.872 1.00 98.31 204 SER A N 1
ATOM 1613 C CA . SER A 1 204 ? 16.762 7.398 -8.009 1.00 98.31 204 SER A CA 1
ATOM 1614 C C . SER A 1 204 ? 17.912 6.461 -8.369 1.00 98.31 204 SER A C 1
ATOM 1616 O O . SER A 1 204 ? 18.882 6.888 -8.999 1.00 98.31 204 SER A O 1
ATOM 1618 N N . ASP A 1 205 ? 17.797 5.164 -8.064 1.00 97.88 205 ASP A N 1
ATOM 1619 C CA . ASP A 1 205 ? 18.775 4.176 -8.518 1.00 97.88 205 ASP A CA 1
ATOM 1620 C C . ASP A 1 205 ? 18.754 4.010 -10.046 1.00 97.88 205 ASP A C 1
ATOM 1622 O O . ASP A 1 205 ? 19.817 3.849 -10.651 1.00 97.88 205 ASP A O 1
ATOM 1626 N N . PHE A 1 206 ? 17.573 4.081 -10.673 1.00 97.62 206 PHE A N 1
ATOM 1627 C CA . PHE A 1 206 ? 17.455 4.052 -12.131 1.00 97.62 206 PHE A CA 1
ATOM 1628 C C . PHE A 1 206 ? 17.919 5.363 -12.758 1.00 97.62 206 PHE A C 1
ATOM 1630 O O . PHE A 1 206 ? 18.664 5.335 -13.736 1.00 97.62 206 PHE A O 1
ATOM 1637 N N . ASP A 1 207 ? 17.550 6.507 -12.181 1.00 97.56 207 ASP A N 1
ATOM 1638 C CA . ASP A 1 207 ? 17.978 7.813 -12.696 1.00 97.56 207 ASP A CA 1
ATOM 1639 C C . ASP A 1 207 ? 19.507 7.935 -12.720 1.00 97.56 207 ASP A C 1
ATOM 1641 O O . ASP A 1 207 ? 20.082 8.361 -13.726 1.00 97.56 207 ASP A O 1
ATOM 1645 N N . ARG A 1 208 ? 20.181 7.472 -11.657 1.00 97.12 208 ARG A N 1
ATOM 1646 C CA . ARG A 1 208 ? 21.647 7.367 -11.605 1.00 97.12 208 ARG A CA 1
ATOM 1647 C C . ARG A 1 208 ? 22.193 6.410 -12.665 1.00 97.12 208 ARG A C 1
ATOM 1649 O O . ARG A 1 208 ? 23.135 6.749 -13.371 1.00 97.12 208 ARG A O 1
ATOM 1656 N N . PHE A 1 209 ? 21.578 5.240 -12.824 1.00 95.19 209 PHE A N 1
ATOM 1657 C CA . PHE A 1 209 ? 21.980 4.263 -13.840 1.00 95.19 209 PHE A CA 1
ATOM 1658 C C . PHE A 1 209 ? 21.897 4.808 -15.272 1.00 95.19 209 PHE A C 1
ATOM 1660 O O . PHE A 1 209 ? 22.736 4.481 -16.112 1.00 95.19 209 PHE A O 1
ATOM 1667 N N . VAL A 1 210 ? 20.900 5.647 -15.565 1.00 94.44 210 VAL A N 1
ATOM 1668 C CA . VAL A 1 210 ? 20.799 6.324 -16.862 1.00 94.44 210 VAL A CA 1
ATOM 1669 C C . VAL A 1 210 ? 21.845 7.432 -16.989 1.00 94.44 210 VAL A C 1
ATOM 1671 O O . VAL A 1 210 ? 22.486 7.525 -18.037 1.00 94.44 210 VAL A O 1
ATOM 1674 N N . SER A 1 211 ? 22.018 8.269 -15.962 1.00 95.25 211 SER A N 1
ATOM 1675 C CA . SER A 1 211 ? 22.886 9.454 -16.026 1.00 95.25 211 SER A CA 1
ATOM 1676 C C . SER A 1 211 ? 24.380 9.123 -16.065 1.00 95.25 211 SER A C 1
ATOM 1678 O O . SER A 1 211 ? 25.136 9.822 -16.736 1.00 95.25 211 SER A O 1
ATOM 1680 N N . GLU A 1 212 ? 24.800 8.030 -15.426 1.00 94.69 212 GLU A N 1
ATOM 1681 C CA . GLU A 1 212 ? 26.183 7.528 -15.459 1.00 94.69 212 GLU A CA 1
ATOM 1682 C C . GLU A 1 212 ? 26.536 6.817 -16.781 1.00 94.69 212 GLU A C 1
ATOM 1684 O O . GLU A 1 212 ? 27.703 6.522 -17.038 1.00 94.69 212 GLU A O 1
ATOM 1689 N N . GLY A 1 213 ? 25.545 6.587 -17.648 1.00 90.62 213 GLY A N 1
ATOM 1690 C CA . GLY A 1 213 ? 25.695 5.877 -18.913 1.00 90.62 213 GLY A CA 1
ATOM 1691 C C . GLY A 1 213 ? 25.483 4.372 -18.756 1.00 90.62 213 GLY A C 1
ATOM 1692 O O . GLY A 1 213 ? 26.247 3.672 -18.095 1.00 90.62 213 GLY A O 1
ATOM 1693 N N . MET A 1 214 ? 24.442 3.849 -19.413 1.00 88.38 214 MET A N 1
ATOM 1694 C CA . MET A 1 214 ? 24.088 2.433 -19.295 1.00 88.38 214 MET A CA 1
ATOM 1695 C C . MET A 1 214 ? 25.214 1.514 -19.819 1.00 88.38 214 MET A C 1
ATOM 1697 O O . MET A 1 214 ? 25.687 1.714 -20.946 1.00 88.38 214 MET A O 1
ATOM 1701 N N . PRO A 1 215 ? 25.589 0.460 -19.069 1.00 85.56 215 PRO A N 1
ATOM 1702 C CA . PRO A 1 215 ? 26.662 -0.462 -19.434 1.00 85.56 215 PRO A CA 1
ATOM 1703 C C . PRO A 1 215 ? 26.308 -1.312 -20.662 1.00 85.56 215 PRO A C 1
ATOM 1705 O O . PRO A 1 215 ? 25.169 -1.351 -21.123 1.00 85.56 215 PRO A O 1
ATOM 1708 N N . GLU A 1 216 ? 27.275 -2.071 -21.179 1.00 77.50 216 GLU A N 1
ATOM 1709 C CA . GLU A 1 216 ? 27.074 -2.960 -22.336 1.00 77.50 216 GLU A CA 1
ATOM 1710 C C . GLU A 1 216 ? 25.972 -4.016 -22.107 1.00 77.50 216 GLU A C 1
ATOM 1712 O O . GLU A 1 216 ? 25.252 -4.397 -23.033 1.00 77.50 216 GLU A O 1
ATOM 1717 N N . THR A 1 217 ? 25.742 -4.405 -20.848 1.00 79.06 217 THR A N 1
ATOM 1718 C CA . THR A 1 217 ? 24.651 -5.299 -20.426 1.00 79.06 217 THR A CA 1
ATOM 1719 C C . THR A 1 217 ? 23.254 -4.675 -20.529 1.00 79.06 217 THR A C 1
ATOM 1721 O O . THR A 1 217 ? 22.270 -5.353 -20.235 1.00 79.06 217 THR A O 1
ATOM 1724 N N . LYS A 1 218 ? 23.118 -3.431 -21.014 1.00 85.12 218 LYS A N 1
ATOM 1725 C CA . LYS A 1 218 ? 21.839 -2.723 -21.203 1.00 85.12 218 LYS A CA 1
ATOM 1726 C C . LYS A 1 218 ? 20.808 -3.467 -22.050 1.00 85.12 218 LYS A C 1
ATOM 1728 O O . LYS A 1 218 ? 19.622 -3.202 -21.914 1.00 85.12 218 LYS A O 1
ATOM 1733 N N . LYS A 1 219 ? 21.213 -4.440 -22.869 1.00 91.50 219 LYS A N 1
ATOM 1734 C CA . LYS A 1 219 ? 20.255 -5.302 -23.581 1.00 91.50 219 LYS A CA 1
ATOM 1735 C C . LYS A 1 219 ? 19.397 -6.147 -22.624 1.00 91.50 219 LYS A C 1
ATOM 1737 O O . LYS A 1 219 ? 18.275 -6.510 -22.971 1.00 91.50 219 LYS A O 1
ATOM 1742 N N . LEU A 1 220 ? 19.901 -6.449 -21.425 1.00 93.19 220 LEU A N 1
ATOM 1743 C CA . LEU A 1 220 ? 19.202 -7.197 -20.379 1.00 93.19 220 LEU A CA 1
ATOM 1744 C C . LEU A 1 220 ? 18.414 -6.242 -19.476 1.00 93.19 220 LEU A C 1
ATOM 1746 O O . LEU A 1 220 ? 18.816 -5.943 -18.353 1.00 93.19 220 LEU A O 1
ATOM 1750 N N . TRP A 1 221 ? 17.275 -5.761 -19.971 1.00 92.38 221 TRP A N 1
ATOM 1751 C CA . TRP A 1 221 ? 16.443 -4.773 -19.272 1.00 92.38 221 TRP A CA 1
ATOM 1752 C C . TRP A 1 221 ? 16.031 -5.180 -17.854 1.00 92.38 221 TRP A C 1
ATOM 1754 O O . TRP A 1 221 ? 15.912 -4.343 -16.962 1.00 92.38 221 TRP A O 1
ATOM 1764 N N . PHE A 1 222 ? 15.855 -6.480 -17.620 1.00 92.62 222 PHE A N 1
ATOM 1765 C CA . PHE A 1 222 ? 15.466 -7.025 -16.325 1.00 92.62 222 PHE A CA 1
ATOM 1766 C C . PHE A 1 222 ? 16.590 -6.986 -15.279 1.00 92.62 222 PHE A C 1
ATOM 1768 O O . PHE A 1 222 ? 16.356 -7.422 -14.156 1.00 92.62 222 PHE A O 1
ATOM 1775 N N . PHE A 1 223 ? 17.771 -6.460 -15.621 1.00 92.62 223 PHE A N 1
ATOM 1776 C CA . PHE A 1 223 ? 18.877 -6.160 -14.705 1.00 92.62 223 PHE A CA 1
ATOM 1777 C C . PHE A 1 223 ? 19.211 -4.668 -14.606 1.00 92.62 223 PHE A C 1
ATOM 1779 O O . PHE A 1 223 ? 20.213 -4.312 -13.989 1.00 92.62 223 PHE A O 1
ATOM 1786 N N . TRP A 1 224 ? 18.410 -3.783 -15.203 1.00 94.38 224 TRP A N 1
ATOM 1787 C CA . TRP A 1 224 ? 18.633 -2.346 -15.053 1.00 94.38 224 TRP A CA 1
ATOM 1788 C C . TRP A 1 224 ? 18.447 -1.935 -13.599 1.00 94.38 224 TRP A C 1
ATOM 1790 O O . TRP A 1 224 ? 17.447 -2.299 -12.979 1.00 94.38 224 TRP A O 1
ATOM 1800 N N . ALA A 1 225 ? 19.420 -1.200 -13.059 1.00 95.81 225 ALA A N 1
ATOM 1801 C CA . ALA A 1 225 ? 19.383 -0.800 -11.661 1.00 95.81 225 ALA A CA 1
ATOM 1802 C C . ALA A 1 225 ? 18.149 0.067 -11.388 1.00 95.81 225 ALA A C 1
ATOM 1804 O O . ALA A 1 225 ? 17.741 0.867 -12.221 1.00 95.81 225 ALA A O 1
ATOM 1805 N N . ALA A 1 226 ? 17.535 -0.149 -10.234 1.00 97.62 226 ALA A N 1
ATOM 1806 C CA . ALA A 1 226 ? 16.290 0.478 -9.819 1.00 97.62 226 ALA A CA 1
ATOM 1807 C C . ALA A 1 226 ? 16.103 0.247 -8.320 1.00 97.62 226 ALA A C 1
ATOM 1809 O O . ALA A 1 226 ? 16.676 -0.702 -7.771 1.00 97.62 226 ALA A O 1
ATOM 1810 N N . ASN A 1 227 ? 15.248 1.030 -7.663 1.00 98.38 227 ASN A N 1
ATOM 1811 C CA . ASN A 1 227 ? 15.049 0.895 -6.222 1.00 98.38 227 ASN A CA 1
ATOM 1812 C C . ASN A 1 227 ? 14.548 -0.498 -5.829 1.00 98.38 227 ASN A C 1
ATOM 1814 O O . ASN A 1 227 ? 14.904 -1.013 -4.768 1.00 98.38 227 ASN A O 1
ATOM 1818 N N . TYR A 1 228 ? 13.770 -1.153 -6.694 1.00 97.88 228 TYR A N 1
ATOM 1819 C CA . TYR A 1 228 ? 13.320 -2.525 -6.459 1.00 97.88 228 TYR A CA 1
ATOM 1820 C C . TYR A 1 228 ? 14.458 -3.566 -6.437 1.00 97.88 228 TYR A C 1
ATOM 1822 O O . TYR A 1 228 ? 14.217 -4.713 -6.065 1.00 97.88 228 TYR A O 1
ATOM 1830 N N . PHE A 1 229 ? 15.708 -3.208 -6.754 1.00 97.62 229 PHE A N 1
ATOM 1831 C CA . PHE A 1 229 ? 16.894 -4.054 -6.545 1.00 97.62 229 PHE A CA 1
ATOM 1832 C C . PHE A 1 229 ? 17.566 -3.895 -5.176 1.00 97.62 229 PHE A C 1
ATOM 1834 O O . PHE A 1 229 ? 18.426 -4.710 -4.826 1.00 97.62 229 PHE A O 1
ATOM 1841 N N . ARG A 1 230 ? 17.138 -2.929 -4.357 1.00 96.44 230 ARG A N 1
ATOM 1842 C CA . ARG A 1 230 ? 17.652 -2.750 -2.992 1.00 96.44 230 ARG A CA 1
ATOM 1843 C C . ARG A 1 230 ? 17.409 -3.999 -2.144 1.00 96.44 230 ARG A C 1
ATOM 1845 O O . ARG A 1 230 ? 16.476 -4.773 -2.372 1.00 96.44 230 ARG A O 1
ATOM 1852 N N . TYR A 1 231 ? 18.295 -4.234 -1.186 1.00 93.62 231 TYR A N 1
ATOM 1853 C CA . TYR A 1 231 ? 18.285 -5.426 -0.344 1.00 93.62 231 TYR A CA 1
ATOM 1854 C C . TYR A 1 231 ? 18.660 -5.087 1.099 1.00 93.62 231 TYR A C 1
ATOM 1856 O O . TYR A 1 231 ? 19.076 -3.978 1.420 1.00 93.62 231 TYR A O 1
ATOM 1864 N N . GLY A 1 232 ? 18.548 -6.085 1.976 1.00 94.31 232 GLY A N 1
ATOM 1865 C CA . GLY A 1 232 ? 18.921 -5.941 3.381 1.00 94.31 232 GLY A CA 1
ATOM 1866 C C . GLY A 1 232 ? 17.797 -5.372 4.243 1.00 94.31 232 GLY A C 1
ATOM 1867 O O . GLY A 1 232 ? 16.637 -5.340 3.834 1.00 94.31 232 GLY A O 1
ATOM 1868 N N . ARG A 1 233 ? 18.129 -5.040 5.492 1.00 94.31 233 ARG A N 1
ATOM 1869 C CA . ARG A 1 233 ? 17.169 -4.527 6.479 1.00 94.31 233 ARG A CA 1
ATOM 1870 C C . ARG A 1 233 ? 16.692 -3.118 6.128 1.00 94.31 233 ARG A C 1
ATOM 1872 O O . ARG A 1 233 ? 15.514 -2.835 6.281 1.00 94.31 233 ARG A O 1
ATOM 1879 N N . GLU A 1 234 ? 17.586 -2.301 5.582 1.00 94.06 234 GLU A N 1
ATOM 1880 C CA . GLU A 1 234 ? 17.316 -0.915 5.173 1.00 94.06 234 GLU A CA 1
ATOM 1881 C C . GLU A 1 234 ? 16.305 -0.798 4.026 1.00 94.06 234 GLU A C 1
ATOM 1883 O O . GLU A 1 234 ? 15.699 0.253 3.827 1.00 94.06 234 GLU A O 1
ATOM 1888 N N . SER A 1 235 ? 16.091 -1.876 3.265 1.00 95.25 235 SER A N 1
ATOM 1889 C CA . SER A 1 235 ? 15.068 -1.940 2.219 1.00 95.25 235 SER A CA 1
ATOM 1890 C C . SER A 1 235 ? 13.736 -2.516 2.719 1.00 95.25 235 SER A C 1
ATOM 1892 O O . SER A 1 235 ? 12.844 -2.749 1.908 1.00 95.25 235 SER A O 1
ATOM 1894 N N . GLU A 1 236 ? 13.602 -2.830 4.014 1.00 98.00 236 GLU A N 1
ATOM 1895 C CA . GLU A 1 236 ? 12.331 -3.253 4.610 1.00 98.00 236 GLU A CA 1
ATOM 1896 C C . GLU A 1 236 ? 11.444 -2.032 4.843 1.00 98.00 236 GLU A C 1
ATOM 1898 O O . GLU A 1 236 ? 11.905 -0.985 5.299 1.00 98.00 236 GLU A O 1
ATOM 1903 N N . ARG A 1 237 ? 10.172 -2.153 4.478 1.00 97.94 237 ARG A N 1
ATOM 1904 C CA . ARG A 1 237 ? 9.172 -1.100 4.638 1.00 97.94 237 ARG A CA 1
ATOM 1905 C C . ARG A 1 237 ? 8.045 -1.591 5.513 1.00 97.94 237 ARG A C 1
ATOM 1907 O O . ARG A 1 237 ? 7.693 -2.763 5.445 1.00 97.94 237 ARG A O 1
ATOM 1914 N N . GLU A 1 238 ? 7.506 -0.713 6.339 1.00 97.81 238 GLU A N 1
ATOM 1915 C CA . GLU A 1 238 ? 6.361 -1.058 7.167 1.00 97.81 238 GLU A CA 1
ATOM 1916 C C . GLU A 1 238 ? 5.102 -1.212 6.309 1.00 97.81 238 GLU A C 1
ATOM 1918 O O . GLU A 1 238 ? 4.891 -0.503 5.320 1.00 97.81 238 GLU A O 1
ATOM 1923 N N . ALA A 1 239 ? 4.264 -2.165 6.677 1.00 98.06 239 ALA A N 1
ATOM 1924 C CA . ALA A 1 239 ? 2.950 -2.372 6.107 1.00 98.06 239 ALA A CA 1
ATOM 1925 C C . ALA A 1 239 ? 2.016 -2.941 7.177 1.00 98.06 239 ALA A C 1
ATOM 1927 O O . ALA A 1 239 ? 2.459 -3.465 8.193 1.00 98.06 239 ALA A O 1
ATOM 1928 N N . SER A 1 240 ? 0.723 -2.886 6.911 1.00 97.56 240 SER A N 1
ATOM 1929 C CA . SER A 1 240 ? -0.309 -3.593 7.651 1.00 97.56 240 SER A CA 1
ATOM 1930 C C . SER A 1 240 ? -0.913 -4.669 6.754 1.00 97.56 240 SER A C 1
ATOM 1932 O O . SER A 1 240 ? -1.048 -4.482 5.539 1.00 97.56 240 SER A O 1
ATOM 1934 N N . VAL A 1 241 ? -1.259 -5.809 7.345 1.00 96.94 241 VAL A N 1
ATOM 1935 C CA . VAL A 1 241 ? -1.953 -6.897 6.665 1.00 96.94 241 VAL A CA 1
ATOM 1936 C C . VAL A 1 241 ? -3.321 -7.136 7.291 1.00 96.94 241 VAL A C 1
ATOM 1938 O O . VAL A 1 241 ? -3.434 -7.281 8.506 1.00 96.94 241 VAL A O 1
ATOM 1941 N N . ASN A 1 242 ? -4.361 -7.229 6.463 1.00 97.56 242 ASN A N 1
ATOM 1942 C CA . ASN A 1 242 ? -5.613 -7.878 6.843 1.00 97.56 242 ASN A CA 1
ATOM 1943 C C . ASN A 1 242 ? -5.693 -9.231 6.138 1.00 97.56 242 ASN A C 1
ATOM 1945 O O . ASN A 1 242 ? -5.616 -9.295 4.908 1.00 97.56 242 ASN A O 1
ATOM 1949 N N . PHE A 1 243 ? -5.839 -10.299 6.918 1.00 96.12 243 PHE A N 1
ATOM 1950 C CA . PHE A 1 243 ? -5.959 -11.655 6.394 1.00 96.12 243 PHE A CA 1
ATOM 1951 C C . PHE A 1 243 ? -7.409 -12.129 6.477 1.00 96.12 243 PHE A C 1
ATOM 1953 O O . PHE A 1 243 ? -8.049 -12.001 7.523 1.00 96.12 243 PHE A O 1
ATOM 1960 N N . PHE A 1 244 ? -7.887 -12.727 5.391 1.00 95.12 244 PHE A N 1
ATOM 1961 C CA . PHE A 1 244 ? -9.199 -13.350 5.277 1.00 95.12 244 PHE A CA 1
ATOM 1962 C C . PHE A 1 244 ? -9.037 -14.807 4.837 1.00 95.12 244 PHE A C 1
ATOM 1964 O O . PHE A 1 244 ? -8.225 -15.095 3.954 1.00 95.12 244 PHE A O 1
ATOM 1971 N N . ASP A 1 245 ? -9.782 -15.729 5.445 1.00 93.94 245 ASP A N 1
ATOM 1972 C CA . ASP A 1 245 ? -9.783 -17.134 5.019 1.00 93.94 245 ASP A CA 1
ATOM 1973 C C . ASP A 1 245 ? -10.547 -17.349 3.696 1.00 93.94 245 ASP A C 1
ATOM 1975 O O . ASP A 1 245 ? -11.021 -16.401 3.067 1.00 93.94 245 ASP A O 1
ATOM 1979 N N . ALA A 1 246 ? -10.645 -18.606 3.253 1.00 92.69 246 ALA A N 1
ATOM 1980 C CA . ALA A 1 246 ? -11.330 -18.966 2.010 1.00 92.69 246 ALA A CA 1
ATOM 1981 C C . ALA A 1 246 ? -12.853 -18.726 2.044 1.00 92.69 246 ALA A C 1
ATOM 1983 O O . ALA A 1 246 ? -13.467 -18.597 0.984 1.00 92.69 246 ALA A O 1
ATOM 1984 N N . ASP A 1 247 ? -13.439 -18.617 3.241 1.00 91.88 247 ASP A N 1
ATOM 1985 C CA . ASP A 1 247 ? -14.833 -18.219 3.468 1.00 91.88 247 ASP A CA 1
ATOM 1986 C C . ASP A 1 247 ? -14.979 -16.695 3.635 1.00 91.88 247 ASP A C 1
ATOM 1988 O O . ASP A 1 247 ? -16.068 -16.184 3.925 1.00 91.88 247 ASP A O 1
ATOM 1992 N N . HIS A 1 248 ? -13.884 -15.955 3.436 1.00 93.62 248 HIS A N 1
ATOM 1993 C CA . HIS A 1 248 ? -13.778 -14.513 3.604 1.00 93.62 248 HIS A CA 1
ATOM 1994 C C . HIS A 1 248 ? -14.047 -14.013 5.033 1.00 93.62 248 HIS A C 1
ATOM 1996 O O . HIS A 1 248 ? -14.428 -12.851 5.227 1.00 93.62 248 HIS A O 1
ATOM 2002 N N . ARG A 1 249 ? -13.836 -14.862 6.045 1.00 93.06 249 ARG A N 1
ATOM 2003 C CA . ARG A 1 249 ? -13.850 -14.466 7.458 1.00 93.06 249 ARG A CA 1
ATOM 2004 C C . ARG A 1 249 ? -12.545 -13.761 7.799 1.00 93.06 249 ARG A C 1
ATOM 2006 O O . ARG A 1 249 ? -11.469 -14.200 7.399 1.00 93.06 249 ARG A O 1
ATOM 2013 N N . PHE A 1 250 ? -12.642 -12.661 8.536 1.00 95.12 250 PHE A N 1
ATOM 2014 C CA . PHE A 1 250 ? -11.480 -11.912 8.999 1.00 95.12 250 PHE A CA 1
ATOM 2015 C C . PHE A 1 250 ? -10.724 -12.697 10.073 1.00 95.12 250 PHE A C 1
ATOM 2017 O O . PHE A 1 250 ? -11.321 -13.164 11.040 1.00 95.12 250 PHE A O 1
ATOM 2024 N N . LEU A 1 251 ? -9.410 -12.844 9.900 1.00 94.69 251 LEU A N 1
ATOM 2025 C CA . LEU A 1 251 ? -8.564 -13.592 10.834 1.00 94.69 251 LEU A CA 1
ATOM 2026 C C . LEU A 1 251 ? -7.700 -12.682 11.705 1.00 94.69 251 LEU A C 1
ATOM 2028 O O . LEU A 1 251 ? -7.471 -12.984 12.874 1.00 94.69 251 LEU A O 1
ATOM 2032 N N . CYS A 1 252 ? -7.152 -11.608 11.134 1.00 93.12 252 CYS A N 1
ATOM 2033 C CA . CYS A 1 252 ? -6.213 -10.735 11.836 1.00 93.12 252 CYS A CA 1
ATOM 2034 C C . CYS A 1 252 ? -6.005 -9.401 11.105 1.00 93.12 252 CYS A C 1
ATOM 2036 O O . CYS A 1 252 ? -6.074 -9.324 9.873 1.00 93.12 252 CYS A O 1
ATOM 2038 N N . ASN A 1 253 ? -5.639 -8.385 11.887 1.00 94.75 253 ASN A N 1
ATOM 2039 C CA . ASN A 1 253 ? -4.907 -7.205 11.440 1.00 94.75 253 ASN A CA 1
ATOM 2040 C C . ASN A 1 253 ? -3.514 -7.249 12.083 1.00 94.75 253 ASN A C 1
ATOM 2042 O O . ASN A 1 253 ? -3.422 -7.514 13.282 1.00 94.75 253 ASN A O 1
ATOM 2046 N N . GLN A 1 254 ? -2.445 -7.024 11.317 1.00 95.12 254 GLN A N 1
ATOM 2047 C CA . GLN A 1 254 ? -1.089 -7.057 11.865 1.00 95.12 254 GLN A CA 1
ATOM 2048 C C . GLN A 1 254 ? -0.130 -6.094 11.156 1.00 95.12 254 GLN A C 1
ATOM 2050 O O . GLN A 1 254 ? -0.073 -6.082 9.926 1.00 95.12 254 GLN A O 1
ATOM 2055 N N . ASN A 1 255 ? 0.667 -5.339 11.921 1.00 96.31 255 ASN A N 1
ATOM 2056 C CA . ASN A 1 255 ? 1.759 -4.527 11.376 1.00 96.31 255 ASN A CA 1
ATOM 2057 C C . ASN A 1 255 ? 3.006 -5.394 11.145 1.00 96.31 255 ASN A C 1
ATOM 2059 O O . ASN A 1 255 ? 3.410 -6.195 11.989 1.00 96.31 255 ASN A O 1
ATOM 2063 N N . ILE A 1 256 ? 3.600 -5.263 9.963 1.00 97.50 256 ILE A N 1
ATOM 2064 C CA . ILE A 1 256 ? 4.645 -6.138 9.432 1.00 97.50 256 ILE A CA 1
ATOM 2065 C C . ILE A 1 256 ? 5.668 -5.350 8.611 1.00 97.50 256 ILE A C 1
ATOM 2067 O O . ILE A 1 256 ? 5.454 -4.205 8.222 1.00 97.50 256 ILE A O 1
ATOM 2071 N N . GLY A 1 257 ? 6.778 -6.004 8.287 1.00 98.31 257 GLY A N 1
ATOM 2072 C CA . GLY A 1 257 ? 7.738 -5.521 7.303 1.00 98.31 257 GLY A CA 1
ATOM 2073 C C . GLY A 1 257 ? 7.536 -6.187 5.948 1.00 98.31 257 GLY A C 1
ATOM 2074 O O . GLY A 1 257 ? 7.206 -7.373 5.881 1.00 98.31 257 GLY A O 1
ATOM 2075 N N . ILE A 1 258 ? 7.808 -5.465 4.865 1.00 98.31 258 ILE A N 1
ATOM 2076 C CA . ILE A 1 258 ? 7.795 -5.982 3.494 1.00 98.31 258 ILE A CA 1
ATOM 2077 C C . ILE A 1 258 ? 9.088 -5.666 2.752 1.00 98.31 258 ILE A C 1
ATOM 2079 O O . ILE A 1 258 ? 9.702 -4.618 2.950 1.00 98.31 258 ILE A O 1
ATOM 2083 N N . ARG A 1 259 ? 9.510 -6.587 1.879 1.00 97.88 259 ARG A N 1
ATOM 2084 C CA . ARG A 1 259 ? 10.628 -6.392 0.940 1.00 97.88 259 ARG A CA 1
ATOM 2085 C C . ARG A 1 259 ? 10.309 -7.011 -0.406 1.00 97.88 259 ARG A C 1
ATOM 2087 O O . ARG A 1 259 ? 9.705 -8.082 -0.445 1.00 97.88 259 ARG A O 1
ATOM 2094 N N . ILE A 1 260 ? 10.804 -6.404 -1.483 1.00 98.06 260 ILE A N 1
ATOM 2095 C CA . ILE A 1 260 ? 10.800 -7.051 -2.797 1.00 98.06 260 ILE A CA 1
ATOM 2096 C C . ILE A 1 260 ? 11.598 -8.360 -2.726 1.00 98.06 260 ILE A C 1
ATOM 2098 O O . ILE A 1 260 ? 12.704 -8.409 -2.180 1.00 98.06 260 ILE A O 1
ATOM 2102 N N . GLN A 1 261 ? 11.030 -9.423 -3.289 1.00 96.50 261 GLN A N 1
ATOM 2103 C CA . GLN A 1 261 ? 11.644 -10.743 -3.382 1.00 96.50 261 GLN A CA 1
ATOM 2104 C C . GLN A 1 261 ? 12.046 -11.061 -4.826 1.00 96.50 261 GLN A C 1
ATOM 2106 O O . GLN A 1 261 ? 11.425 -10.617 -5.789 1.00 96.50 261 GLN A O 1
ATOM 2111 N N . GLY A 1 262 ? 13.118 -11.841 -4.968 1.00 94.81 262 GLY A N 1
ATOM 2112 C CA . GLY A 1 262 ? 13.610 -12.338 -6.249 1.00 94.81 262 GLY A CA 1
ATOM 2113 C C . GLY A 1 262 ? 14.982 -11.787 -6.625 1.00 94.81 262 GLY A C 1
ATOM 2114 O O . GLY A 1 262 ? 15.727 -11.285 -5.779 1.00 94.81 262 GLY A O 1
ATOM 2115 N N . HIS A 1 263 ? 15.300 -11.886 -7.911 1.00 93.00 263 HIS A N 1
ATOM 2116 C CA . HIS A 1 263 ? 16.523 -11.363 -8.525 1.00 93.00 263 HIS A CA 1
ATOM 2117 C C . HIS A 1 263 ? 16.136 -10.647 -9.828 1.00 93.00 263 HIS A C 1
ATOM 2119 O O . HIS A 1 263 ? 15.556 -9.572 -9.764 1.00 93.00 263 HIS A O 1
ATOM 2125 N N . ALA A 1 264 ? 16.291 -11.268 -10.999 1.00 91.38 264 ALA A N 1
ATOM 2126 C CA . ALA A 1 264 ? 15.809 -10.699 -12.267 1.00 91.38 264 ALA A CA 1
ATOM 2127 C C . ALA A 1 264 ? 14.290 -10.415 -12.265 1.00 91.38 264 ALA A C 1
ATOM 2129 O O . ALA A 1 264 ? 13.829 -9.422 -12.824 1.00 91.38 264 ALA A O 1
ATOM 2130 N N . SER A 1 265 ? 13.507 -11.261 -11.583 1.00 93.56 265 SER A N 1
ATOM 2131 C CA . SER A 1 265 ? 12.045 -11.138 -11.495 1.00 93.56 265 SER A CA 1
ATOM 2132 C C . SER A 1 265 ? 11.561 -9.850 -10.830 1.00 93.56 265 SER A C 1
ATOM 2134 O O . SER A 1 265 ? 10.410 -9.477 -11.030 1.00 93.56 265 SER A O 1
ATOM 2136 N N . ARG A 1 266 ? 12.420 -9.139 -10.087 1.00 95.81 266 ARG A N 1
ATOM 2137 C CA . ARG A 1 266 ? 12.071 -7.859 -9.455 1.00 95.81 266 ARG A CA 1
ATOM 2138 C C . ARG A 1 266 ? 11.695 -6.787 -10.469 1.00 95.81 266 ARG A C 1
ATOM 2140 O O . ARG A 1 266 ? 10.971 -5.859 -10.127 1.00 95.81 266 ARG A O 1
ATOM 2147 N N . SER A 1 267 ? 12.149 -6.932 -11.709 1.00 94.31 267 SER A N 1
ATOM 2148 C CA . SER A 1 267 ? 11.798 -6.037 -12.807 1.00 94.31 267 SER A CA 1
ATOM 2149 C C . SER A 1 267 ? 10.398 -6.300 -13.370 1.00 94.31 267 SER A C 1
ATOM 2151 O O . SER A 1 267 ? 9.878 -5.422 -14.046 1.00 94.31 267 SER A O 1
ATOM 2153 N N . ASN A 1 268 ? 9.765 -7.444 -13.087 1.00 91.94 268 ASN A N 1
ATOM 2154 C CA . ASN A 1 268 ? 8.421 -7.776 -13.576 1.00 91.94 268 ASN A CA 1
ATOM 2155 C C . ASN A 1 268 ? 7.316 -7.227 -12.663 1.00 91.94 268 ASN A C 1
ATOM 2157 O O . ASN A 1 268 ? 7.539 -7.006 -11.473 1.00 91.94 268 ASN A O 1
ATOM 2161 N N . ASN A 1 269 ? 6.111 -7.079 -13.217 1.00 91.00 269 ASN A N 1
ATOM 2162 C CA . ASN A 1 269 ? 4.899 -6.761 -12.465 1.00 91.00 269 ASN A CA 1
ATOM 2163 C C . ASN A 1 269 ? 3.863 -7.899 -12.560 1.00 91.00 269 ASN A C 1
ATOM 2165 O O . ASN A 1 269 ? 3.776 -8.535 -13.612 1.00 91.00 269 ASN A O 1
ATOM 2169 N N . PRO A 1 270 ? 3.035 -8.107 -11.516 1.00 90.81 270 PRO A N 1
ATOM 2170 C CA . PRO A 1 270 ? 3.218 -7.592 -10.154 1.00 90.81 270 PRO A CA 1
ATOM 2171 C C . PRO A 1 270 ? 4.463 -8.211 -9.488 1.00 90.81 270 PRO A C 1
ATOM 2173 O O . PRO A 1 270 ? 4.806 -9.365 -9.739 1.00 90.81 270 PRO A O 1
ATOM 2176 N N . LYS A 1 271 ? 5.162 -7.438 -8.648 1.00 93.19 271 LYS A N 1
ATOM 2177 C CA . LYS A 1 271 ? 6.367 -7.901 -7.941 1.00 93.19 271 LYS A CA 1
ATOM 2178 C C . LYS A 1 271 ? 6.013 -8.839 -6.795 1.00 93.19 271 LYS A C 1
ATOM 2180 O O . LYS A 1 271 ? 5.064 -8.595 -6.051 1.00 93.19 271 LYS A O 1
ATOM 2185 N N . SER A 1 272 ? 6.846 -9.853 -6.601 1.00 95.88 272 SER A N 1
ATOM 2186 C CA . SER A 1 272 ? 6.799 -10.713 -5.423 1.00 95.88 272 SER A CA 1
ATOM 2187 C C . SER A 1 272 ? 7.321 -9.981 -4.183 1.00 95.88 272 SER A C 1
ATOM 2189 O O . SER A 1 272 ? 8.289 -9.217 -4.252 1.00 95.88 272 SER A O 1
ATOM 2191 N N . LEU A 1 273 ? 6.695 -10.242 -3.035 1.00 96.94 273 LEU A N 1
ATOM 2192 C CA . LEU A 1 273 ? 7.027 -9.636 -1.748 1.00 96.94 273 LEU A CA 1
ATOM 2193 C C . LEU A 1 273 ? 7.301 -10.720 -0.706 1.00 96.94 273 LEU A C 1
ATOM 2195 O O . LEU A 1 273 ? 6.581 -11.712 -0.625 1.00 96.94 273 LEU A O 1
ATOM 2199 N N . ASN A 1 274 ? 8.308 -10.490 0.131 1.00 97.00 274 ASN A N 1
ATOM 2200 C CA . ASN A 1 274 ? 8.460 -11.195 1.397 1.00 97.00 274 ASN A CA 1
ATOM 2201 C C . ASN A 1 274 ? 7.785 -10.386 2.504 1.00 97.00 274 ASN A C 1
ATOM 2203 O O . ASN A 1 274 ? 8.035 -9.183 2.607 1.00 97.00 274 ASN A O 1
ATOM 2207 N N . LEU A 1 275 ? 7.010 -11.062 3.350 1.00 96.88 275 LEU A N 1
ATOM 2208 C CA . LEU A 1 275 ? 6.351 -10.489 4.522 1.00 96.88 275 LEU A CA 1
ATOM 2209 C C . LEU A 1 275 ? 7.076 -10.942 5.800 1.00 96.88 275 LEU A C 1
ATOM 2211 O O . LEU A 1 275 ? 7.414 -12.119 5.938 1.00 96.88 275 LEU A O 1
ATOM 2215 N N . TYR A 1 276 ? 7.310 -10.024 6.736 1.00 97.06 276 TYR A N 1
ATOM 2216 C CA . TYR A 1 276 ? 8.071 -10.273 7.962 1.00 97.06 276 TYR A CA 1
ATOM 2217 C C . TYR A 1 276 ? 7.289 -9.824 9.197 1.00 97.06 276 TYR A C 1
ATOM 2219 O O . TYR A 1 276 ? 7.133 -8.628 9.432 1.00 97.06 276 TYR A O 1
ATOM 2227 N N . ALA A 1 277 ? 6.883 -10.773 10.039 1.00 96.12 277 ALA A N 1
ATOM 2228 C CA . ALA A 1 277 ? 6.409 -10.469 11.387 1.00 96.12 277 ALA A CA 1
ATOM 2229 C C . ALA A 1 277 ? 7.607 -10.207 12.311 1.00 96.12 277 ALA A C 1
ATOM 2231 O O . ALA A 1 277 ? 8.515 -11.042 12.417 1.00 96.12 277 ALA A O 1
ATOM 2232 N N . ARG A 1 278 ? 7.654 -9.032 12.948 1.00 95.25 278 ARG A N 1
ATOM 2233 C CA . ARG A 1 278 ? 8.764 -8.643 13.826 1.00 95.25 278 ARG A CA 1
ATOM 2234 C C . ARG A 1 278 ? 8.290 -7.779 14.970 1.00 95.25 278 ARG A C 1
ATOM 2236 O O . ARG A 1 278 ? 7.530 -6.841 14.774 1.00 95.25 278 ARG A O 1
ATOM 2243 N N . LYS A 1 279 ? 8.918 -7.995 16.129 1.00 95.94 279 LYS A N 1
ATOM 2244 C CA . LYS A 1 279 ? 8.610 -7.263 17.359 1.00 95.94 279 LYS A CA 1
ATOM 2245 C C . LYS A 1 279 ? 8.713 -5.744 17.223 1.00 95.94 279 LYS A C 1
ATOM 2247 O O . LYS A 1 279 ? 8.089 -5.036 17.995 1.00 95.94 279 LYS A O 1
ATOM 2252 N N . SER A 1 280 ? 9.508 -5.253 16.272 1.00 94.81 280 SER A N 1
ATOM 2253 C CA . SER A 1 280 ? 9.646 -3.822 15.998 1.00 94.81 280 SER A CA 1
ATOM 2254 C C . SER A 1 280 ? 8.395 -3.171 15.404 1.00 94.81 280 SER A C 1
ATOM 2256 O O . SER A 1 280 ? 8.337 -1.952 15.422 1.00 94.81 280 SER A O 1
ATOM 2258 N N . TYR A 1 281 ? 7.463 -3.944 14.839 1.00 93.88 281 TYR A N 1
ATOM 2259 C CA . TYR A 1 281 ? 6.247 -3.413 14.216 1.00 93.88 281 TYR A CA 1
ATOM 2260 C C . TYR A 1 281 ? 5.061 -3.430 15.175 1.00 93.88 281 TYR A C 1
ATOM 2262 O O . TYR A 1 281 ? 4.417 -2.412 15.363 1.00 93.88 281 TYR A O 1
ATOM 2270 N N . ASP A 1 282 ? 4.804 -4.570 15.812 1.00 90.56 282 ASP A N 1
ATOM 2271 C CA . ASP A 1 282 ? 3.609 -4.780 16.641 1.00 90.56 282 ASP A CA 1
ATOM 2272 C C . ASP A 1 282 ? 3.903 -5.592 17.919 1.00 90.56 282 ASP A C 1
ATOM 2274 O O . ASP A 1 282 ? 3.003 -6.123 18.566 1.00 90.56 282 ASP A O 1
ATOM 2278 N N . GLY A 1 283 ? 5.181 -5.780 18.264 1.00 93.00 283 GLY A N 1
ATOM 2279 C CA . GLY A 1 283 ? 5.597 -6.623 19.388 1.00 93.00 283 GLY A CA 1
ATOM 2280 C C . GLY A 1 283 ? 5.627 -8.134 19.107 1.00 93.00 283 GLY A C 1
ATOM 2281 O O . GLY A 1 283 ? 6.196 -8.878 19.914 1.00 93.00 283 GLY A O 1
ATOM 2282 N N . ASN A 1 284 ? 5.147 -8.608 17.951 1.00 92.81 284 ASN A N 1
ATOM 2283 C CA . ASN A 1 284 ? 5.072 -10.032 17.613 1.00 92.81 284 ASN A CA 1
ATOM 2284 C C . ASN A 1 284 ? 6.205 -10.482 16.680 1.00 92.81 284 ASN A C 1
ATOM 2286 O O . ASN A 1 284 ? 6.531 -9.842 15.690 1.00 92.81 284 ASN A O 1
ATOM 2290 N N . SER A 1 285 ? 6.815 -11.640 16.949 1.00 94.88 285 SER A N 1
ATOM 2291 C CA . SER A 1 285 ? 7.843 -12.240 16.071 1.00 94.88 285 SER A CA 1
ATOM 2292 C C . SER A 1 285 ? 7.301 -13.300 15.106 1.00 94.88 285 SER A C 1
ATOM 2294 O O . SER A 1 285 ? 8.078 -14.002 14.465 1.00 94.88 285 SER A O 1
ATOM 2296 N N . SER A 1 286 ? 5.982 -13.456 15.037 1.00 94.19 286 SER A N 1
ATOM 2297 C CA . SER A 1 286 ? 5.286 -14.377 14.138 1.00 94.19 286 SER A CA 1
ATOM 2298 C C . SER A 1 286 ? 3.938 -13.789 13.738 1.00 94.19 286 SER A C 1
ATOM 2300 O O . SER A 1 286 ? 3.404 -12.919 14.434 1.00 94.19 286 SER A O 1
ATOM 2302 N N . PHE A 1 287 ? 3.383 -14.278 12.630 1.00 92.94 287 PHE A N 1
ATOM 2303 C CA . PHE A 1 287 ? 2.028 -13.919 12.240 1.00 92.94 287 PHE A CA 1
ATOM 2304 C C . PHE A 1 287 ? 1.032 -14.457 13.271 1.00 92.94 287 PHE A C 1
ATOM 2306 O O . PHE A 1 287 ? 1.122 -15.625 13.652 1.00 92.94 287 PHE A O 1
ATOM 2313 N N . GLN A 1 288 ? 0.110 -13.614 13.733 1.00 91.19 288 GLN A N 1
ATOM 2314 C CA . GLN A 1 288 ? -0.919 -13.999 14.715 1.00 91.19 288 GLN A CA 1
ATOM 2315 C C . GLN A 1 288 ? -2.228 -14.467 14.055 1.00 91.19 288 GLN A C 1
ATOM 2317 O O . GLN A 1 288 ? -3.209 -14.761 14.731 1.00 91.19 288 GLN A O 1
ATOM 2322 N N . CYS A 1 289 ? -2.229 -14.578 12.728 1.00 84.00 289 CYS A N 1
ATOM 2323 C CA . CYS A 1 289 ? -3.350 -15.022 11.913 1.00 84.00 289 CYS A CA 1
ATOM 2324 C C . CYS A 1 289 ? -3.445 -16.550 11.973 1.00 84.00 289 CYS A C 1
ATOM 2326 O O . CYS A 1 289 ? -2.631 -17.254 11.372 1.00 84.00 289 CYS A O 1
ATOM 2328 N N . ARG A 1 290 ? -4.406 -17.083 12.730 1.00 76.94 290 ARG A N 1
ATOM 2329 C CA . ARG A 1 290 ? -4.638 -18.530 12.787 1.00 76.94 290 ARG A CA 1
ATOM 2330 C C . ARG A 1 290 ? -5.532 -18.939 11.626 1.00 76.94 290 ARG A C 1
ATOM 2332 O O . ARG A 1 290 ? -6.696 -18.566 11.595 1.00 76.94 290 ARG A O 1
ATOM 2339 N N . LEU A 1 291 ? -4.979 -19.715 10.700 1.00 67.56 291 LEU A N 1
ATOM 2340 C CA . LEU A 1 291 ? -5.776 -20.474 9.745 1.00 67.56 291 LEU A CA 1
ATOM 2341 C C . LEU A 1 291 ? -6.456 -21.598 10.530 1.00 67.56 291 LEU A C 1
ATOM 2343 O O . LEU A 1 291 ? -5.769 -22.411 11.150 1.00 67.56 291 LEU A O 1
ATOM 2347 N N . GLU A 1 292 ? -7.785 -21.596 10.587 1.00 62.56 292 GLU A N 1
ATOM 2348 C CA . GLU A 1 292 ? -8.517 -22.755 11.097 1.00 62.56 292 GLU A CA 1
ATOM 2349 C C . GLU A 1 292 ? -8.288 -23.913 10.111 1.00 62.56 292 GLU A C 1
ATOM 2351 O O . GLU A 1 292 ? -8.498 -23.74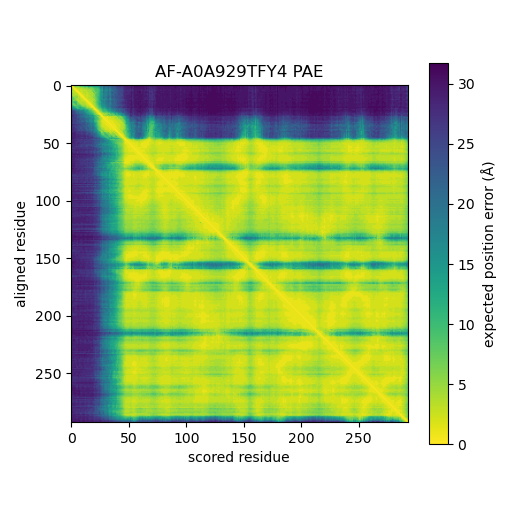6 8.909 1.00 62.56 292 GLU A O 1
ATOM 2356 N N . ASN A 1 293 ? -7.765 -25.037 10.616 1.00 49.69 293 ASN A N 1
ATOM 2357 C CA . ASN A 1 293 ? -7.599 -26.283 9.860 1.00 49.69 293 ASN A CA 1
ATOM 2358 C C . ASN A 1 293 ? -8.905 -27.076 9.836 1.00 49.69 293 ASN A C 1
ATOM 2360 O O . ASN A 1 293 ? -9.557 -27.126 10.905 1.00 49.69 293 ASN A O 1
#

Solvent-accessible surface area (backbone atoms only — not comparable to full-atom values): 16615 Å² total; per-residue (Å²): 136,61,78,72,59,57,55,56,52,52,53,54,52,55,53,52,58,66,73,69,62,91,76,54,74,63,60,55,52,50,52,52,51,49,50,50,50,49,49,53,49,54,49,54,75,66,36,47,79,43,62,74,57,78,50,33,66,34,78,60,62,50,71,41,41,80,43,81,40,58,99,66,79,83,45,50,42,20,30,30,67,77,38,39,79,46,44,94,86,38,51,71,66,84,68,65,45,78,44,57,62,48,30,85,45,79,60,89,66,71,50,55,61,55,50,24,62,54,58,39,59,67,60,38,60,75,46,59,38,57,85,70,58,90,74,73,62,57,93,60,58,53,92,52,60,43,42,41,24,34,27,43,38,40,83,74,70,75,62,52,76,74,48,71,41,50,38,31,43,52,40,73,79,33,89,95,43,62,78,38,63,45,74,49,78,44,40,34,51,54,49,36,60,28,49,87,67,10,38,51,20,27,34,50,48,25,55,48,41,56,74,74,53,67,57,92,66,44,26,46,45,51,69,61,57,22,27,35,72,57,66,71,74,89,45,48,30,70,30,39,37,40,37,25,40,45,87,48,48,66,53,38,72,47,46,25,34,36,32,68,37,82,65,58,59,37,33,43,82,86,62,52,69,44,81,40,46,31,47,90,60,66,67,37,73,52,80,82,56,69,79,87,128

Secondary structure (DSSP, 8-state):
--HHHHHHHHHHHHHHHHHS---SHHHHHHHHHHHHHHHHHHHHHT-EEEESS-SEEESS-EEEPEEEESS-TT-EEEEESSSPPP-TTSEEP-S-EEE---TTSPPSSTT-STT-GGG-HHHHHHHT-SS-------SSPPP-PEEEEEEEE-SSSPPPPPEEEEEEES-TTSTTTTT--EEEEE--HHHHH-TTT-SSS-HHHHHHHHHT---GGGG-GGGS--GGG--SSTT-EEEEEEEE-TT--EEEEEEEEEEE--SGGGGSSSPPEEEE--HHHHS-SS-------

Nearest PDB structures (foldseek):
  3mv8-assembly1_E  TM=4.033E-01  e=2.262E-01  Homo sapiens
  4e41-assembly2_J  TM=3.599E-01  e=1.422E-01  Homo sapiens
  6l9l-assembly2_H  TM=3.499E-01  e=2.541E-01  Homo sapiens
  3axl-assembly2_H  TM=2.939E-01  e=3.816E-01  Mus musculus
  6bnl-assembly1_D  TM=3.140E-01  e=5.101E-01  Mus musculus

Foldseek 3Di:
DDPVVVVVVVVVVVVVVVVPPPPDVVVVVVVVVVVVVVVVVVLVVVFDKDKPDAFWEAAFKDWIDIDTRHDFPDWWKFKDFQLAATDPPGHTDDGTDTDGFCQQPDDPPQQDQQLFLLSVVVLLVVLVADCRDPDHRDPHRDGAWGKMWMWTDGPDDDIDDIDIGTYHYNCDPPPPLALAKDKDKGFHCCCQPPQVRHQRGQHPQQVCCVVVPPDNCSNLRLQRTGSVQDDDPSNWGKIWMFIAHNNTHTFDIFIWIKHFDDHSQSNDPPTDIDTADDCVGPHDRDDNGDDDD

Radius of gyration: 29.81 Å; Cα contacts (8 Å, |Δi|>4): 534; chains: 1; bounding box: 51×44×120 Å

Sequence (293 aa):
MSKKFYLLILTAFLLALFLCFPLERNSVKTQKRELLKRASYTEAENSGLVFSKEPGFYEKGFDLKILYRGPHPGGKIYYTLDGSIPTESSALYKEPLHLTDPTPNPNLYASRDDVSAGLQKEKLKEAGAINPPLYAVPSFPVDKCVVIRAVYYKAKGEPAEVETASYFIGYRNRPGFQNLPVVSLVSDPTYLFDPDYGIYVLGSDFDRFVSEGMPETKKLWFFWAANYFRYGRESEREASVNFFDADHRFLCNQNIGIRIQGHASRSNNPKSLNLYARKSYDGNSSFQCRLEN